Protein AF-A0A016V2A5-F1 (afdb_monomer_lite)

InterPro domains:
  IPR011992 EF-hand domain pair [SSF47473] (25-133)
  IPR039800 Calcium uptake protein 1/2/3 [PTHR12294] (22-160)

Structure (mmCIF, N/CA/C/O backbone):
data_AF-A0A016V2A5-F1
#
_entry.id   AF-A0A016V2A5-F1
#
loop_
_atom_site.group_PDB
_atom_site.id
_atom_site.type_symbol
_atom_site.label_atom_id
_atom_site.label_alt_id
_atom_site.label_comp_id
_atom_site.label_asym_id
_atom_site.label_entity_id
_atom_site.label_seq_id
_atom_site.pdbx_PDB_ins_code
_atom_site.Cartn_x
_atom_site.Cartn_y
_atom_site.Cartn_z
_atom_site.occupancy
_atom_site.B_iso_or_equiv
_atom_site.auth_seq_id
_atom_site.auth_comp_id
_atom_site.auth_asym_id
_atom_site.auth_atom_id
_atom_site.pdbx_PDB_model_num
ATOM 1 N N . MET A 1 1 ? -11.612 -14.444 -9.926 1.00 31.67 1 MET A N 1
ATOM 2 C CA . MET A 1 1 ? -11.603 -14.685 -11.384 1.00 31.67 1 MET A CA 1
ATOM 3 C C . MET A 1 1 ? -10.237 -14.278 -11.899 1.00 31.67 1 MET A C 1
ATOM 5 O O . MET A 1 1 ? -10.067 -13.156 -12.350 1.00 31.67 1 MET A O 1
ATOM 9 N N . PHE A 1 2 ? -9.263 -15.178 -11.761 1.00 34.66 2 PHE A N 1
ATOM 10 C CA . PHE A 1 2 ? -7.954 -15.018 -12.378 1.00 34.66 2 PHE A CA 1
ATOM 11 C C . PHE A 1 2 ? -8.144 -15.095 -13.892 1.00 34.66 2 PHE A C 1
ATOM 13 O O . PHE A 1 2 ? -8.323 -16.181 -14.437 1.00 34.66 2 PHE A O 1
ATOM 20 N N . ALA A 1 3 ? -8.091 -13.958 -14.580 1.00 29.91 3 ALA A N 1
ATOM 21 C CA . ALA A 1 3 ? -7.637 -13.958 -15.960 1.00 29.91 3 ALA A CA 1
ATOM 22 C C . ALA A 1 3 ? -6.109 -14.041 -15.920 1.00 29.91 3 ALA A C 1
ATOM 24 O O . ALA A 1 3 ? -5.406 -13.122 -16.327 1.00 29.91 3 ALA A O 1
ATOM 25 N N . ALA A 1 4 ? -5.599 -15.162 -15.401 1.00 35.91 4 ALA A N 1
ATOM 26 C CA . ALA A 1 4 ? -4.275 -15.607 -15.764 1.00 35.91 4 ALA A CA 1
ATOM 27 C C . ALA A 1 4 ? -4.341 -15.793 -17.279 1.00 35.91 4 ALA A C 1
ATOM 29 O O . ALA A 1 4 ? -4.840 -16.801 -17.781 1.00 35.91 4 ALA A O 1
ATOM 30 N N . ARG A 1 5 ? -3.879 -14.795 -18.033 1.00 36.09 5 ARG A N 1
ATOM 31 C CA . ARG A 1 5 ? -3.324 -15.081 -19.346 1.00 36.09 5 ARG A CA 1
ATOM 32 C C . ARG A 1 5 ? -2.078 -15.893 -19.050 1.00 36.09 5 ARG A C 1
ATOM 34 O O . ARG A 1 5 ? -0.989 -15.353 -18.910 1.00 36.09 5 ARG A O 1
ATOM 41 N N . SER A 1 6 ? -2.286 -17.193 -18.859 1.00 36.59 6 SER A N 1
ATOM 42 C CA . SER A 1 6 ? -1.240 -18.188 -18.899 1.00 36.59 6 SER A CA 1
ATOM 43 C C . SER A 1 6 ? -0.473 -17.909 -20.181 1.00 36.59 6 SER A C 1
ATOM 45 O O . SER A 1 6 ? -0.969 -18.161 -21.279 1.00 36.59 6 SER A O 1
ATOM 47 N N . ALA A 1 7 ? 0.717 -17.330 -20.050 1.00 39.84 7 ALA A N 1
ATOM 48 C CA . ALA A 1 7 ? 1.734 -17.495 -21.060 1.00 39.84 7 ALA A CA 1
ATOM 49 C C . ALA A 1 7 ? 1.974 -19.000 -21.092 1.00 39.84 7 ALA A C 1
ATOM 51 O O . ALA A 1 7 ? 2.664 -19.563 -20.243 1.00 39.84 7 ALA A O 1
ATOM 52 N N . GLN A 1 8 ? 1.262 -19.682 -21.983 1.00 34.66 8 GLN A N 1
ATOM 53 C CA . GLN A 1 8 ? 1.440 -21.099 -22.157 1.00 34.66 8 GLN A CA 1
ATOM 54 C C . GLN A 1 8 ? 2.828 -21.244 -22.762 1.00 34.66 8 GLN A C 1
ATOM 56 O O . GLN A 1 8 ? 3.020 -20.995 -23.950 1.00 34.66 8 GLN A O 1
ATOM 61 N N . LEU A 1 9 ? 3.802 -21.589 -21.919 1.00 44.16 9 LEU A N 1
ATOM 62 C CA . LEU A 1 9 ? 5.123 -22.046 -22.331 1.00 44.16 9 LEU A CA 1
ATOM 63 C C . LEU A 1 9 ? 4.935 -23.405 -23.022 1.00 44.16 9 LEU A C 1
ATOM 65 O O . LEU A 1 9 ? 5.237 -24.462 -22.476 1.00 44.16 9 LEU A O 1
ATOM 69 N N . HIS A 1 10 ? 4.332 -23.382 -24.211 1.00 39.16 10 HIS A N 1
ATOM 70 C CA . HIS A 1 10 ? 4.276 -24.519 -25.111 1.00 39.16 10 HIS A CA 1
ATOM 71 C C . HIS A 1 10 ? 5.692 -24.764 -25.602 1.00 39.16 10 HIS A C 1
ATOM 73 O O . HIS A 1 10 ? 6.189 -23.990 -26.409 1.00 39.16 10 HIS A O 1
ATOM 79 N N . GLY A 1 11 ? 6.303 -25.839 -25.101 1.00 42.75 11 GLY A N 1
ATOM 80 C CA . GLY A 1 11 ? 7.527 -26.428 -25.629 1.00 42.75 11 GLY A CA 1
ATOM 81 C C . GLY A 1 11 ? 8.715 -25.472 -25.628 1.00 42.75 11 GLY A C 1
ATOM 82 O O . GLY A 1 11 ? 8.835 -24.599 -26.480 1.00 42.75 11 GLY A O 1
ATOM 83 N N . THR A 1 12 ? 9.669 -25.691 -24.730 1.00 45.75 12 THR A N 1
ATOM 84 C CA . THR A 1 12 ? 11.017 -25.142 -24.896 1.00 45.75 12 THR A CA 1
ATOM 85 C C . THR A 1 12 ? 11.617 -25.712 -26.184 1.00 45.75 12 THR A C 1
ATOM 87 O O . THR A 1 12 ? 12.270 -26.754 -26.176 1.00 45.75 12 THR A O 1
ATOM 90 N N . CYS A 1 13 ? 11.361 -25.058 -27.316 1.00 41.81 13 CYS A N 1
ATOM 91 C CA . CYS A 1 13 ? 12.171 -25.218 -28.505 1.00 41.81 13 CYS A CA 1
ATOM 92 C C . CYS A 1 13 ? 13.543 -24.674 -28.116 1.00 41.81 13 CYS A C 1
ATOM 94 O O . CYS A 1 13 ? 13.688 -23.473 -27.880 1.00 41.81 13 CYS A O 1
ATOM 96 N N . LEU A 1 14 ? 14.517 -25.568 -27.945 1.00 49.75 14 LEU A N 1
ATOM 97 C CA . LEU A 1 14 ? 15.907 -25.198 -27.718 1.00 49.75 14 LEU A CA 1
ATOM 98 C C . LEU A 1 14 ? 16.397 -24.497 -28.984 1.00 49.75 14 LEU A C 1
ATOM 100 O O . LEU A 1 14 ? 16.873 -25.131 -29.921 1.00 49.75 14 LEU A O 1
ATOM 104 N N . VAL A 1 15 ? 16.204 -23.181 -29.039 1.00 55.91 15 VAL A N 1
ATOM 105 C CA . VAL A 1 15 ? 16.759 -22.346 -30.095 1.00 55.91 15 VAL A CA 1
ATOM 106 C C . VAL A 1 15 ? 18.275 -22.346 -29.892 1.00 55.91 15 VAL A C 1
ATOM 108 O O . VAL A 1 15 ? 18.727 -21.926 -28.826 1.00 55.91 15 VAL A O 1
ATOM 111 N N . PRO A 1 16 ? 19.076 -22.812 -30.866 1.00 52.31 16 PRO A N 1
ATOM 112 C CA . PRO A 1 16 ? 20.526 -22.781 -30.738 1.00 52.31 16 PRO A CA 1
ATOM 113 C C . PRO A 1 16 ? 20.990 -21.324 -30.621 1.00 52.31 16 PRO A C 1
ATOM 115 O O . PRO A 1 16 ? 20.747 -20.524 -31.528 1.00 52.31 16 PRO A O 1
ATOM 118 N N . LYS A 1 17 ? 21.617 -20.972 -29.496 1.00 53.59 17 LYS A N 1
ATOM 119 C CA . LYS A 1 17 ? 22.323 -19.696 -29.311 1.00 53.59 17 LYS A CA 1
ATOM 120 C C . LYS A 1 17 ? 23.713 -19.788 -29.943 1.00 53.59 17 LYS A C 1
ATOM 122 O O . LYS A 1 17 ? 24.353 -20.835 -29.866 1.00 53.59 17 LYS A O 1
ATOM 127 N N . SER A 1 18 ? 24.173 -18.709 -30.574 1.00 56.22 18 SER A N 1
ATOM 128 C CA . SER A 1 18 ? 25.556 -18.584 -31.051 1.00 56.22 18 SER A CA 1
ATOM 129 C C . SER A 1 18 ? 26.531 -18.527 -29.863 1.00 56.22 18 SER A C 1
ATOM 131 O O . SER A 1 18 ? 26.146 -18.133 -28.764 1.00 56.22 18 SER A O 1
ATOM 133 N N . GLU A 1 19 ? 27.799 -18.908 -30.057 1.00 55.88 19 GLU A N 1
ATOM 134 C CA . GLU A 1 19 ? 28.810 -18.981 -28.980 1.00 55.88 19 GLU A CA 1
ATOM 135 C C . GLU A 1 19 ? 29.045 -17.642 -28.241 1.00 55.88 19 GLU A C 1
ATOM 137 O O . GLU A 1 19 ? 29.448 -17.647 -27.077 1.00 55.88 19 GLU A O 1
ATOM 142 N N . GLU A 1 20 ? 28.737 -16.494 -28.859 1.00 55.16 20 GLU A N 1
ATOM 143 C CA . GLU A 1 20 ? 28.789 -15.174 -28.206 1.00 55.16 20 GLU A CA 1
ATOM 144 C C . GLU A 1 20 ? 27.599 -14.908 -27.257 1.00 55.16 20 GLU A C 1
ATOM 146 O O . GLU A 1 20 ? 27.779 -14.257 -26.224 1.00 55.16 20 GLU A O 1
ATOM 151 N N . ASP A 1 21 ? 26.415 -15.472 -27.529 1.00 55.12 21 ASP A N 1
ATOM 152 C CA . ASP A 1 21 ? 25.207 -15.333 -26.692 1.00 55.12 21 ASP A CA 1
ATOM 153 C C . ASP A 1 21 ? 25.237 -16.212 -25.428 1.00 55.12 21 ASP A C 1
ATOM 155 O O . ASP A 1 21 ? 24.459 -16.000 -24.494 1.00 55.12 21 ASP A O 1
ATOM 159 N N . VAL A 1 22 ? 26.160 -17.180 -25.362 1.00 53.56 22 VAL A N 1
ATOM 160 C CA . VAL A 1 22 ? 26.348 -18.091 -24.215 1.00 53.56 22 VAL A CA 1
ATOM 161 C C . VAL A 1 22 ? 26.878 -17.352 -22.972 1.00 53.56 22 VAL A C 1
ATOM 163 O O . VAL A 1 22 ? 26.741 -17.840 -21.851 1.00 53.56 22 VAL A O 1
ATOM 166 N N . LYS A 1 23 ? 27.433 -16.139 -23.128 1.00 55.12 23 LYS A N 1
ATOM 167 C CA . LYS A 1 23 ? 27.939 -15.326 -22.003 1.00 55.12 23 LYS A CA 1
ATOM 168 C C . LYS A 1 23 ? 26.864 -14.547 -21.237 1.00 55.12 23 LYS A C 1
ATOM 170 O O . LYS A 1 23 ? 27.148 -14.094 -20.128 1.00 55.12 23 LYS A O 1
ATOM 175 N N . LYS A 1 24 ? 25.651 -14.379 -21.776 1.00 63.47 24 LYS A N 1
ATOM 176 C CA . LYS A 1 24 ? 24.534 -13.763 -21.041 1.00 63.47 24 LYS A CA 1
ATOM 177 C C . LYS A 1 24 ? 23.722 -14.856 -20.356 1.00 63.47 24 LYS A C 1
ATOM 179 O O . LYS A 1 24 ? 23.064 -15.649 -21.021 1.00 63.47 24 LYS A O 1
ATOM 184 N N . GLN A 1 25 ? 23.762 -14.884 -19.025 1.00 68.50 25 GLN A N 1
ATOM 185 C CA . GLN A 1 25 ? 22.831 -15.699 -18.248 1.00 68.50 25 GLN A CA 1
ATOM 186 C C . GLN A 1 25 ? 21.408 -15.193 -18.500 1.00 68.50 25 GLN A C 1
ATOM 188 O O . GLN A 1 25 ? 21.086 -14.049 -18.176 1.00 68.50 25 GLN A O 1
ATOM 193 N N . ASP A 1 26 ? 20.567 -16.042 -19.087 1.00 80.75 26 ASP A N 1
ATOM 194 C CA . ASP A 1 26 ? 19.154 -15.734 -19.271 1.00 80.75 26 ASP A CA 1
ATOM 195 C C . ASP A 1 26 ? 18.448 -15.772 -17.919 1.00 80.75 26 ASP A C 1
ATOM 197 O O . ASP A 1 26 ? 18.410 -16.801 -17.243 1.00 80.75 26 ASP A O 1
ATOM 201 N N . THR A 1 27 ? 17.880 -14.639 -17.521 1.00 89.25 27 THR A N 1
ATOM 202 C CA . THR A 1 27 ? 17.022 -14.548 -16.339 1.00 89.25 27 THR A CA 1
ATOM 203 C C . THR A 1 27 ? 15.566 -14.449 -16.768 1.00 89.25 27 THR A C 1
ATOM 205 O O . THR A 1 27 ? 15.263 -13.971 -17.861 1.00 89.25 27 THR A O 1
ATOM 208 N N . THR A 1 28 ? 14.642 -14.842 -15.891 1.00 90.50 28 THR A N 1
ATOM 209 C CA . THR A 1 28 ? 13.198 -14.727 -16.148 1.00 90.50 28 THR A CA 1
ATOM 210 C C . THR A 1 28 ? 12.796 -13.308 -16.557 1.00 90.50 28 THR A C 1
ATOM 212 O O . THR A 1 28 ? 12.010 -13.149 -17.483 1.00 90.50 28 THR A O 1
ATOM 215 N N . LEU A 1 29 ? 13.377 -12.277 -15.930 1.00 90.44 29 LEU A N 1
ATOM 216 C CA . LEU A 1 29 ? 13.111 -10.878 -16.282 1.00 90.44 29 LEU A CA 1
ATOM 217 C C . LEU A 1 29 ? 13.639 -10.518 -17.672 1.00 90.44 29 LEU A C 1
ATOM 219 O O . LEU A 1 29 ? 12.936 -9.857 -18.428 1.00 90.44 29 LEU A O 1
ATOM 223 N N . LEU A 1 30 ? 14.845 -10.969 -18.032 1.00 87.75 30 LEU A N 1
ATOM 224 C CA . LEU A 1 30 ? 15.399 -10.725 -19.365 1.00 87.75 30 LEU A CA 1
ATOM 225 C C . LEU A 1 30 ? 14.546 -11.382 -20.453 1.00 87.75 30 LEU A C 1
ATOM 227 O O . LEU A 1 30 ? 14.224 -10.736 -21.445 1.00 87.75 30 LEU A O 1
ATOM 231 N N . LEU A 1 31 ? 14.137 -12.633 -20.235 1.00 90.62 31 LEU A N 1
ATOM 232 C CA . LEU A 1 31 ? 13.291 -13.370 -21.173 1.00 90.62 31 LEU A CA 1
ATOM 233 C C . LEU A 1 31 ? 11.89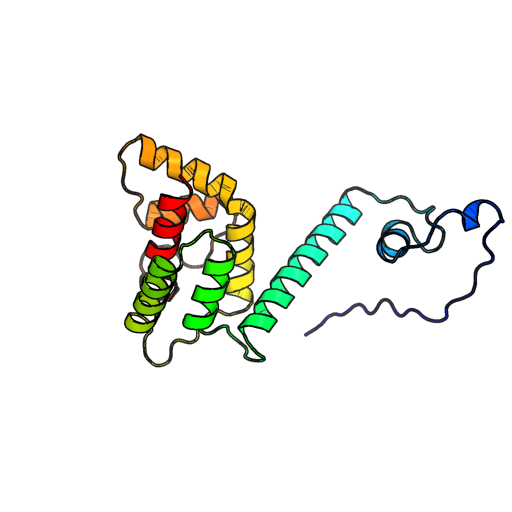1 -12.753 -21.294 1.00 90.62 31 LEU A C 1
ATOM 235 O O . LEU A 1 31 ? 11.329 -12.724 -22.385 1.00 90.62 31 LEU A O 1
ATOM 239 N N . HIS A 1 32 ? 11.330 -12.260 -20.186 1.00 88.44 32 HIS A N 1
ATOM 240 C CA . HIS A 1 32 ? 10.004 -11.645 -20.161 1.00 88.44 32 HIS A CA 1
ATOM 241 C C . HIS A 1 32 ? 9.982 -10.261 -20.823 1.00 88.44 32 HIS A C 1
ATOM 243 O O . HIS A 1 32 ? 9.038 -9.947 -21.539 1.00 88.44 32 HIS A O 1
ATOM 249 N N . LEU A 1 33 ? 11.019 -9.446 -20.601 1.00 89.75 33 LEU A N 1
ATOM 250 C CA . LEU A 1 33 ? 11.075 -8.062 -21.080 1.00 89.75 33 LEU A CA 1
ATOM 251 C C . LEU A 1 33 ? 11.681 -7.916 -22.483 1.00 89.75 33 LEU A C 1
ATOM 253 O O . LEU A 1 33 ? 11.333 -6.980 -23.194 1.00 89.75 33 LEU A O 1
ATOM 257 N N . PHE A 1 34 ? 12.591 -8.811 -22.877 1.00 90.50 34 PHE A N 1
ATOM 258 C CA . PHE A 1 34 ? 13.370 -8.692 -24.120 1.00 90.50 34 PHE A CA 1
ATOM 259 C C . PHE A 1 34 ? 13.315 -9.957 -24.998 1.00 90.50 34 PHE A C 1
ATOM 261 O O . PHE A 1 34 ? 14.086 -10.093 -25.954 1.00 90.50 34 PHE A O 1
ATOM 268 N N . GLY A 1 35 ? 12.412 -10.886 -24.673 1.00 86.19 35 GLY A N 1
ATOM 269 C CA . GLY A 1 35 ? 12.183 -12.118 -25.420 1.00 86.19 35 GLY A CA 1
ATOM 270 C C . GLY A 1 35 ? 13.258 -13.187 -25.206 1.00 86.19 35 GLY A C 1
ATOM 271 O O . GLY A 1 35 ? 14.295 -12.969 -24.580 1.00 86.19 35 GLY A O 1
ATOM 272 N N . LEU A 1 36 ? 13.036 -14.375 -25.779 1.00 84.31 36 LEU A N 1
ATOM 273 C CA . LEU A 1 36 ? 13.905 -15.551 -25.592 1.00 84.31 36 LEU A CA 1
ATOM 274 C C . LEU A 1 36 ? 15.352 -15.354 -26.074 1.00 84.31 36 LEU A C 1
ATOM 276 O O . LEU A 1 36 ? 16.253 -16.079 -25.662 1.00 84.31 36 LEU A O 1
ATOM 280 N N . ARG A 1 37 ? 15.564 -14.391 -26.975 1.00 80.69 37 ARG A N 1
ATOM 281 C CA . ARG A 1 37 ? 16.882 -14.036 -27.517 1.00 80.69 37 ARG A CA 1
ATOM 282 C C . ARG A 1 37 ? 17.469 -12.771 -26.887 1.00 80.69 37 ARG A C 1
ATOM 284 O O . ARG A 1 37 ? 18.599 -12.422 -27.203 1.00 80.69 37 ARG A O 1
ATOM 291 N N . GLY A 1 38 ? 16.726 -12.078 -26.020 1.00 76.62 38 GLY A N 1
ATOM 292 C CA . GLY A 1 38 ? 17.165 -10.824 -25.401 1.00 76.62 38 GLY A CA 1
ATOM 293 C C . GLY A 1 38 ? 17.383 -9.674 -26.392 1.00 76.62 38 GLY A C 1
ATOM 294 O O . GLY A 1 38 ? 18.129 -8.743 -26.087 1.00 76.62 38 GLY A O 1
ATOM 295 N N . SER A 1 39 ? 16.800 -9.769 -27.590 1.00 79.19 39 SER A N 1
ATOM 296 C CA . SER A 1 39 ? 16.974 -8.822 -28.697 1.00 79.19 39 SER A CA 1
ATOM 297 C C . SER A 1 39 ? 15.770 -7.912 -28.916 1.00 79.19 39 SER A C 1
ATOM 299 O O . SER A 1 39 ? 15.867 -6.956 -29.690 1.00 79.19 39 SER A O 1
ATOM 301 N N . ASP A 1 40 ? 14.636 -8.222 -28.285 1.00 87.88 40 ASP A N 1
ATOM 302 C CA . ASP A 1 40 ? 13.426 -7.428 -28.449 1.00 87.88 40 ASP A CA 1
ATOM 303 C C . ASP A 1 40 ? 13.620 -6.077 -27.756 1.00 87.88 40 ASP A C 1
ATOM 305 O O . ASP A 1 40 ? 14.386 -5.946 -26.802 1.00 87.88 40 ASP A O 1
ATOM 309 N N . LYS A 1 41 ? 12.971 -5.035 -28.273 1.00 91.12 41 LYS A N 1
ATOM 310 C CA . LYS A 1 41 ? 13.010 -3.707 -27.658 1.00 91.12 41 LYS A CA 1
ATOM 311 C C . LYS A 1 41 ? 11.810 -3.562 -26.742 1.00 91.12 41 LYS A C 1
ATOM 313 O O . LYS A 1 41 ? 10.706 -3.901 -27.145 1.00 91.12 41 LYS A O 1
ATOM 318 N N . LEU A 1 42 ? 12.036 -2.988 -25.566 1.00 92.56 42 LEU A N 1
ATOM 319 C CA . LEU A 1 42 ? 10.987 -2.672 -24.609 1.00 92.56 42 LEU A CA 1
ATOM 320 C C . LEU A 1 42 ? 10.660 -1.180 -24.688 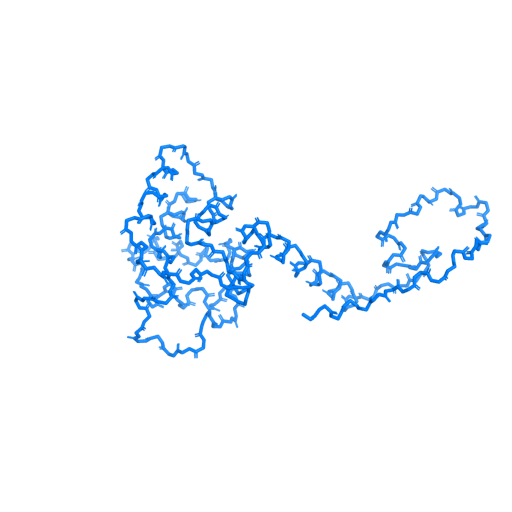1.00 92.56 42 LEU A C 1
ATOM 322 O O . LEU A 1 42 ? 11.524 -0.330 -24.453 1.00 92.56 42 LEU A O 1
ATOM 326 N N . SER A 1 43 ? 9.421 -0.857 -25.035 1.00 94.69 43 SER A N 1
ATOM 327 C CA . SER A 1 43 ? 8.916 0.511 -24.973 1.00 94.69 43 SER A CA 1
ATOM 328 C C . SER A 1 43 ? 8.634 0.934 -23.529 1.00 94.69 43 SER A C 1
ATOM 330 O O . SER A 1 43 ? 8.442 0.111 -22.632 1.00 94.69 43 SER A O 1
ATOM 332 N N . PHE A 1 44 ? 8.565 2.248 -23.301 1.00 94.94 44 PHE A N 1
ATOM 333 C CA . PHE A 1 44 ? 8.173 2.784 -21.997 1.00 94.94 44 PHE A CA 1
ATOM 334 C C . PHE A 1 44 ? 6.792 2.281 -21.560 1.00 94.94 44 PHE A C 1
ATOM 336 O O . PHE A 1 44 ? 6.609 1.953 -20.395 1.00 94.94 44 PHE A O 1
ATOM 343 N N . GLU A 1 45 ? 5.837 2.189 -22.486 1.00 94.38 45 GLU A N 1
ATOM 344 C CA . GLU A 1 45 ? 4.470 1.775 -22.171 1.00 94.38 45 GLU A CA 1
ATOM 345 C C . GLU A 1 45 ? 4.398 0.303 -21.744 1.00 94.38 45 GLU A C 1
ATOM 347 O O . GLU A 1 45 ? 3.740 -0.024 -20.758 1.00 94.38 45 GLU A O 1
ATOM 352 N N . GLU A 1 46 ? 5.144 -0.579 -22.414 1.00 91.12 46 GLU A N 1
ATOM 353 C CA . GLU A 1 46 ? 5.261 -1.989 -22.021 1.00 91.12 46 GLU A CA 1
ATOM 354 C C . GLU A 1 46 ? 5.924 -2.135 -20.649 1.00 91.12 46 GLU A C 1
ATOM 356 O O . GLU A 1 46 ? 5.437 -2.886 -19.802 1.00 91.12 46 GLU A O 1
ATOM 361 N N . PHE A 1 47 ? 6.993 -1.375 -20.390 1.00 94.94 47 PHE A N 1
ATOM 362 C CA . PHE A 1 47 ? 7.635 -1.368 -19.077 1.00 94.94 47 PHE A CA 1
ATOM 363 C C . PHE A 1 47 ? 6.702 -0.834 -17.981 1.00 94.94 47 PHE A C 1
ATOM 365 O O . PHE A 1 47 ? 6.630 -1.407 -16.894 1.00 94.94 47 PHE A O 1
ATOM 372 N N . ARG A 1 48 ? 5.955 0.239 -18.267 1.00 92.19 48 ARG A N 1
ATOM 373 C CA . ARG A 1 48 ? 4.977 0.832 -17.348 1.00 92.19 48 ARG A CA 1
ATOM 374 C C . ARG A 1 48 ? 3.888 -0.175 -16.989 1.00 92.19 48 ARG A C 1
ATOM 376 O O . ARG A 1 48 ? 3.574 -0.322 -15.811 1.00 92.19 48 ARG A O 1
ATOM 383 N N . HIS A 1 49 ? 3.357 -0.898 -17.973 1.00 91.88 49 HIS A N 1
ATOM 384 C CA . HIS A 1 49 ? 2.390 -1.970 -17.741 1.00 91.88 49 HIS A CA 1
ATOM 385 C C . HIS A 1 49 ? 2.972 -3.123 -16.922 1.00 91.88 49 HIS A C 1
ATOM 387 O O . HIS A 1 49 ? 2.330 -3.574 -15.977 1.00 91.88 49 HIS A O 1
ATOM 393 N N . PHE A 1 50 ? 4.189 -3.573 -17.239 1.00 93.81 50 PHE A N 1
ATOM 394 C CA . PHE A 1 50 ? 4.876 -4.595 -16.450 1.00 93.81 50 PHE A CA 1
ATOM 395 C C . PHE A 1 50 ? 5.020 -4.170 -14.982 1.00 93.81 50 PHE A C 1
ATOM 397 O O . PHE A 1 50 ? 4.676 -4.931 -14.080 1.00 93.81 50 PHE A O 1
ATOM 404 N N . TYR A 1 51 ? 5.473 -2.938 -14.742 1.00 90.69 51 TYR A N 1
ATOM 405 C CA . TYR A 1 51 ? 5.629 -2.401 -13.395 1.00 90.69 51 TYR A CA 1
ATOM 406 C C . TYR A 1 51 ? 4.290 -2.309 -12.650 1.00 90.69 51 TYR A C 1
ATOM 408 O O . TYR A 1 51 ? 4.220 -2.682 -11.483 1.00 90.69 51 TYR A O 1
ATOM 416 N N . GLN A 1 52 ? 3.221 -1.865 -13.320 1.00 89.50 52 GLN A N 1
ATOM 417 C CA . GLN A 1 52 ? 1.878 -1.813 -12.734 1.00 89.50 52 GLN A CA 1
ATOM 418 C C . GLN A 1 52 ? 1.368 -3.204 -12.345 1.00 89.50 52 GLN A C 1
ATOM 420 O O . GLN A 1 52 ? 0.941 -3.386 -11.209 1.00 89.50 52 GLN A O 1
ATOM 425 N N . ASN A 1 53 ? 1.497 -4.191 -13.234 1.00 92.19 53 ASN A N 1
ATOM 426 C CA . ASN A 1 53 ? 1.097 -5.569 -12.941 1.00 92.19 53 ASN A CA 1
ATOM 427 C C . ASN A 1 53 ? 1.898 -6.147 -11.768 1.00 92.19 53 ASN A C 1
ATOM 429 O O . ASN A 1 53 ? 1.331 -6.793 -10.895 1.00 92.19 53 ASN A O 1
ATOM 433 N N . LEU A 1 54 ? 3.206 -5.878 -11.710 1.00 93.00 54 LEU A N 1
ATOM 434 C CA . LEU A 1 54 ? 4.051 -6.326 -10.604 1.00 93.00 54 LEU A CA 1
ATOM 435 C C . LEU A 1 54 ? 3.611 -5.712 -9.265 1.00 93.00 54 LEU A C 1
ATOM 437 O O . LEU A 1 54 ? 3.566 -6.407 -8.253 1.00 93.00 54 LEU A O 1
ATOM 441 N N . GLN A 1 55 ? 3.278 -4.419 -9.249 1.00 88.44 55 GLN A N 1
ATOM 442 C CA . GLN A 1 55 ? 2.756 -3.747 -8.055 1.00 88.44 55 GLN A CA 1
ATOM 443 C C . GLN A 1 55 ? 1.400 -4.325 -7.624 1.00 88.44 55 GLN A C 1
ATOM 445 O O . GLN A 1 55 ? 1.178 -4.540 -6.433 1.00 88.44 55 GLN A O 1
ATOM 450 N N . GLU A 1 56 ? 0.510 -4.612 -8.579 1.00 90.94 56 GLU A N 1
ATOM 451 C CA . GLU A 1 56 ? -0.773 -5.271 -8.313 1.00 90.94 56 GLU A CA 1
ATOM 452 C C . GLU A 1 56 ? -0.578 -6.681 -7.741 1.00 90.94 56 GLU A C 1
ATOM 454 O O . GLU A 1 56 ? -1.196 -7.013 -6.731 1.00 90.94 56 GLU A O 1
ATOM 459 N N . GLU A 1 57 ? 0.329 -7.482 -8.308 1.00 94.06 57 GLU A N 1
ATOM 460 C CA . GLU A 1 57 ? 0.643 -8.823 -7.802 1.00 94.06 57 GLU A CA 1
ATOM 461 C C . GLU A 1 57 ? 1.184 -8.784 -6.367 1.00 94.06 57 GLU A C 1
ATOM 463 O O . GLU A 1 57 ? 0.740 -9.562 -5.523 1.00 94.06 57 GLU A O 1
ATOM 468 N N . ILE A 1 58 ? 2.100 -7.860 -6.057 1.00 91.50 58 ILE A N 1
ATOM 469 C CA . ILE A 1 58 ? 2.631 -7.691 -4.694 1.00 91.50 58 ILE A CA 1
ATOM 470 C C . ILE A 1 58 ? 1.506 -7.311 -3.722 1.00 91.50 58 ILE A C 1
ATOM 472 O O . ILE A 1 58 ? 1.353 -7.954 -2.682 1.00 91.50 58 ILE A O 1
ATOM 476 N N . MET A 1 59 ? 0.681 -6.325 -4.087 1.00 91.88 59 MET A N 1
ATOM 477 C CA . MET A 1 59 ? -0.466 -5.881 -3.289 1.00 91.88 59 MET A CA 1
ATOM 478 C C . MET A 1 59 ? -1.451 -7.028 -3.021 1.00 91.88 59 MET A C 1
ATOM 480 O O . MET A 1 59 ? -1.936 -7.180 -1.893 1.00 91.88 59 MET A O 1
ATOM 484 N N . GLU A 1 60 ? -1.736 -7.852 -4.034 1.00 94.00 60 GLU A N 1
ATOM 485 C CA . GLU A 1 60 ? -2.595 -9.024 -3.885 1.00 94.00 60 GLU A CA 1
ATOM 486 C C . GLU A 1 60 ? -1.958 -10.079 -2.975 1.00 94.00 60 GLU A C 1
ATOM 488 O O . GLU A 1 60 ? -2.650 -10.626 -2.115 1.00 94.00 60 GLU A O 1
ATOM 493 N N . ILE A 1 61 ? -0.662 -10.369 -3.119 1.00 94.25 61 ILE A N 1
ATOM 494 C CA . ILE A 1 61 ? 0.047 -11.332 -2.260 1.00 94.25 61 ILE A CA 1
ATOM 495 C C . ILE A 1 61 ? -0.044 -10.906 -0.791 1.00 94.25 61 ILE A C 1
ATOM 497 O O . ILE A 1 61 ? -0.421 -11.719 0.057 1.00 94.25 61 ILE A O 1
ATOM 501 N N . GLU A 1 62 ? 0.217 -9.631 -0.499 1.00 91.50 62 GLU A N 1
ATOM 502 C CA . GLU A 1 62 ? 0.104 -9.072 0.852 1.00 91.50 62 GLU A CA 1
ATOM 503 C C . GLU A 1 62 ? -1.324 -9.206 1.389 1.00 91.50 62 GLU A C 1
ATOM 505 O O . GLU A 1 62 ? -1.530 -9.644 2.523 1.00 91.50 62 GLU A O 1
ATOM 510 N N . PHE A 1 63 ? -2.335 -8.915 0.564 1.00 92.94 63 PHE A N 1
ATOM 511 C CA . PHE A 1 63 ? -3.723 -9.100 0.974 1.00 92.94 63 PHE A CA 1
ATOM 512 C C . PHE A 1 63 ? -4.008 -10.546 1.386 1.00 92.94 63 PHE A C 1
ATOM 514 O O . PHE A 1 63 ? -4.586 -10.791 2.446 1.00 92.94 63 PHE A O 1
ATOM 521 N N . HIS A 1 64 ? -3.606 -11.511 0.559 1.00 94.38 64 HIS A N 1
ATOM 522 C CA . HIS A 1 64 ? -3.894 -12.922 0.799 1.00 94.38 64 HIS A CA 1
ATOM 523 C C . HIS A 1 64 ? -3.118 -13.482 1.998 1.00 94.38 64 HIS A C 1
ATOM 525 O O . HIS A 1 64 ? -3.675 -14.294 2.747 1.00 94.38 64 HIS A O 1
ATOM 531 N N . GLU A 1 65 ? -1.882 -13.022 2.225 1.00 93.69 65 GLU A N 1
ATOM 532 C CA . GLU A 1 65 ? -1.083 -13.371 3.407 1.00 93.69 65 GLU A CA 1
ATOM 533 C C . GLU A 1 65 ? -1.829 -12.993 4.697 1.00 93.69 65 GLU A C 1
ATOM 535 O O . GLU A 1 65 ? -1.981 -13.816 5.607 1.00 93.69 65 GLU A O 1
ATOM 540 N N . PHE A 1 66 ? -2.378 -11.775 4.754 1.00 91.88 66 PHE A N 1
ATOM 541 C CA . PHE A 1 66 ? -3.069 -11.268 5.942 1.00 91.88 66 PHE A CA 1
ATOM 542 C C . PHE A 1 66 ? -4.532 -11.710 6.042 1.00 91.88 66 PHE A C 1
ATOM 544 O O . PHE A 1 66 ? -5.043 -11.890 7.150 1.00 91.88 66 PHE A O 1
ATOM 551 N N . ALA A 1 67 ? -5.209 -11.956 4.920 1.00 92.31 67 ALA A N 1
ATOM 552 C CA . ALA A 1 67 ? -6.566 -12.498 4.912 1.00 92.31 67 ALA A CA 1
ATOM 553 C C . ALA A 1 67 ? -6.601 -13.985 5.313 1.00 92.31 67 ALA A C 1
ATOM 555 O O . ALA A 1 67 ? -7.644 -14.477 5.753 1.00 92.31 67 ALA A O 1
ATOM 556 N N . ARG A 1 68 ? -5.476 -14.711 5.191 1.00 91.12 68 ARG A N 1
ATOM 557 C CA . ARG A 1 68 ? -5.334 -16.136 5.559 1.00 91.12 68 ARG A CA 1
ATOM 558 C C . ARG A 1 68 ? -6.431 -17.019 4.949 1.00 91.12 68 ARG A C 1
ATOM 560 O O . ARG A 1 68 ? -7.054 -17.827 5.637 1.00 91.12 68 ARG A O 1
ATOM 567 N N . GLY A 1 69 ? -6.701 -16.815 3.659 1.00 89.88 69 GLY A N 1
ATOM 568 C CA . GLY A 1 69 ? -7.725 -17.546 2.900 1.00 89.88 69 GLY A CA 1
ATOM 569 C C . GLY A 1 69 ? -9.162 -17.027 3.055 1.00 89.88 69 GLY A C 1
AT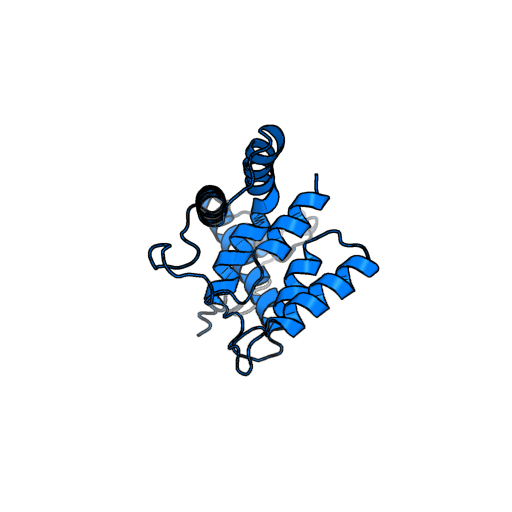OM 570 O O . GLY A 1 69 ? -10.078 -17.610 2.477 1.00 89.88 69 GLY A O 1
ATOM 571 N N . LYS A 1 70 ? -9.388 -15.944 3.810 1.00 91.81 70 LYS A N 1
ATOM 572 C CA . LYS A 1 70 ? -10.693 -15.265 3.906 1.00 91.81 70 LYS A CA 1
ATOM 573 C C . LYS A 1 70 ? -10.877 -14.253 2.770 1.00 91.81 70 LYS A C 1
ATOM 575 O O . LYS A 1 70 ? -9.925 -13.839 2.122 1.00 91.81 70 LYS A O 1
ATOM 580 N N . SER A 1 71 ? -12.114 -13.798 2.571 1.00 91.75 71 SER A N 1
ATOM 5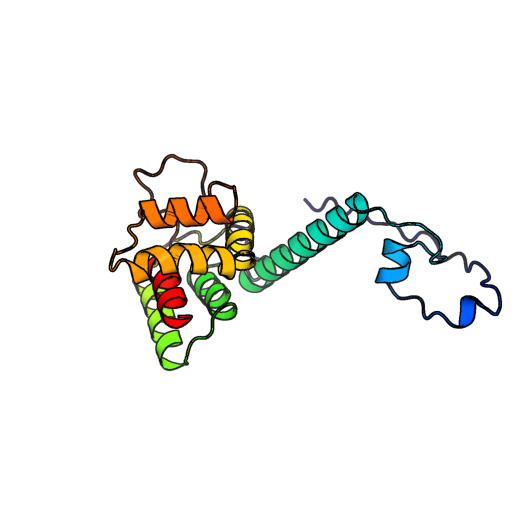81 C CA . SER A 1 71 ? -12.449 -12.733 1.611 1.00 91.75 71 SER A CA 1
ATOM 582 C C . SER A 1 71 ? -12.115 -11.315 2.099 1.00 91.75 71 SER A C 1
ATOM 584 O O . SER A 1 71 ? -12.259 -10.356 1.342 1.00 91.75 71 SER A O 1
ATOM 586 N N . SER A 1 72 ? -11.734 -11.163 3.368 1.00 90.94 72 SER A N 1
ATOM 587 C CA . SER A 1 72 ? -11.352 -9.893 3.983 1.00 90.94 72 SER A CA 1
ATOM 588 C C . SER A 1 72 ? -10.286 -10.093 5.059 1.00 90.94 72 SER A C 1
ATOM 590 O O . SER A 1 72 ? -10.208 -11.148 5.697 1.00 90.94 72 SER A O 1
ATOM 592 N N . ILE A 1 73 ? -9.471 -9.061 5.263 1.00 89.81 73 ILE A N 1
ATOM 593 C CA . ILE A 1 73 ? -8.500 -8.975 6.353 1.00 89.81 73 ILE A CA 1
ATOM 594 C C . ILE A 1 73 ? -9.240 -8.512 7.609 1.00 89.81 73 ILE A C 1
ATOM 596 O O . ILE A 1 73 ? -9.994 -7.539 7.560 1.00 89.81 73 ILE A O 1
ATOM 600 N N . SER A 1 74 ? -9.036 -9.192 8.741 1.00 90.06 74 SER A N 1
ATOM 601 C CA . SER A 1 74 ? -9.652 -8.773 10.006 1.00 90.06 74 SER A CA 1
ATOM 602 C C . SER A 1 74 ? -9.104 -7.410 10.459 1.00 90.06 74 SER A C 1
ATOM 604 O O . SER A 1 74 ? -7.951 -7.107 10.157 1.00 90.06 74 SER A O 1
ATOM 606 N N . PRO A 1 75 ? -9.853 -6.595 11.226 1.00 85.00 75 PRO A N 1
ATOM 607 C CA . PRO A 1 75 ? -9.342 -5.313 11.729 1.00 85.00 75 PRO A CA 1
ATOM 608 C C . PRO A 1 75 ? -7.999 -5.439 12.465 1.00 85.00 75 PRO A C 1
ATOM 610 O O . PRO A 1 75 ? -7.102 -4.616 12.297 1.00 85.00 75 PRO A O 1
ATOM 613 N N . MET A 1 76 ? -7.818 -6.530 13.216 1.00 87.00 76 MET A N 1
ATOM 614 C CA . MET A 1 76 ? -6.571 -6.818 13.923 1.00 87.00 76 MET A CA 1
ATOM 615 C C . MET A 1 76 ? -5.418 -7.143 12.972 1.00 87.00 76 MET A C 1
ATOM 617 O O . MET A 1 76 ? -4.313 -6.647 13.170 1.00 87.00 76 MET A O 1
ATOM 621 N N . ASP A 1 77 ? -5.650 -7.972 11.953 1.00 89.69 77 ASP A N 1
ATOM 622 C CA . ASP A 1 77 ? -4.620 -8.314 10.963 1.00 89.69 77 ASP A CA 1
ATOM 623 C C . ASP A 1 77 ? -4.282 -7.106 10.082 1.00 89.69 77 ASP A C 1
ATOM 625 O O . ASP A 1 77 ? -3.118 -6.882 9.761 1.00 89.69 77 ASP A O 1
ATOM 629 N N . PHE A 1 78 ? -5.276 -6.275 9.777 1.00 87.19 78 PHE A N 1
ATOM 630 C CA . PHE A 1 78 ? -5.101 -5.042 9.023 1.00 87.19 78 PHE A CA 1
ATOM 631 C C . PHE A 1 78 ? -4.241 -4.029 9.786 1.00 87.19 78 PHE A C 1
ATOM 633 O O . PHE A 1 78 ? -3.313 -3.455 9.223 1.00 87.19 78 PHE A O 1
ATOM 640 N N . ALA A 1 79 ? -4.472 -3.869 11.093 1.00 84.62 79 ALA A N 1
ATOM 641 C CA . ALA A 1 79 ? -3.618 -3.038 11.937 1.00 84.62 79 ALA A CA 1
ATOM 642 C C . ALA A 1 79 ? -2.163 -3.536 11.950 1.00 84.62 79 ALA A C 1
ATOM 644 O O . ALA A 1 79 ? -1.234 -2.738 11.860 1.00 84.62 79 ALA A O 1
ATOM 645 N N . ARG A 1 80 ? -1.945 -4.858 12.007 1.00 86.00 80 ARG A N 1
ATOM 646 C CA . ARG A 1 80 ? -0.594 -5.442 11.933 1.00 86.00 80 ARG A CA 1
ATOM 647 C C . ARG A 1 80 ? 0.067 -5.215 10.576 1.00 86.00 80 ARG A C 1
ATOM 649 O O . ARG A 1 80 ? 1.269 -4.966 10.546 1.00 86.00 80 ARG A O 1
ATOM 656 N N . LEU A 1 81 ? -0.702 -5.308 9.492 1.00 86.31 81 LEU A N 1
ATOM 657 C CA . LEU A 1 81 ? -0.236 -5.028 8.136 1.00 86.31 81 LEU A CA 1
ATOM 658 C C . LEU A 1 81 ? 0.232 -3.577 8.018 1.00 86.31 81 LEU A C 1
ATOM 660 O O . LEU A 1 81 ? 1.362 -3.350 7.608 1.00 86.31 81 LEU A O 1
ATOM 664 N N . ILE A 1 82 ? -0.571 -2.612 8.478 1.00 83.19 82 ILE A N 1
ATOM 665 C CA . ILE A 1 82 ? -0.169 -1.196 8.506 1.00 83.19 82 ILE A CA 1
ATOM 666 C C . ILE A 1 82 ? 1.106 -1.014 9.322 1.00 83.19 82 ILE A C 1
ATOM 668 O O . ILE A 1 82 ? 2.054 -0.399 8.843 1.00 83.19 82 ILE A O 1
ATOM 672 N N . LEU A 1 83 ? 1.154 -1.581 10.530 1.00 79.88 83 LEU A N 1
ATOM 673 C CA . LEU A 1 83 ? 2.297 -1.410 11.424 1.00 79.88 83 LEU A CA 1
ATOM 674 C C . LEU A 1 83 ? 3.608 -1.958 10.831 1.00 79.88 83 LEU A C 1
ATOM 676 O O . LEU A 1 83 ? 4.679 -1.510 11.230 1.00 79.88 83 LEU A O 1
ATOM 680 N N . ARG A 1 84 ? 3.546 -2.876 9.854 1.00 81.06 84 ARG A N 1
ATOM 681 C CA . ARG A 1 84 ? 4.719 -3.375 9.117 1.00 81.06 84 ARG A CA 1
ATOM 682 C C . ARG A 1 84 ? 5.343 -2.323 8.191 1.00 81.06 84 ARG A C 1
ATOM 684 O O . ARG A 1 84 ? 6.549 -2.379 7.977 1.00 81.06 84 ARG A O 1
ATOM 691 N N . TYR A 1 85 ? 4.565 -1.366 7.683 1.00 74.50 85 TYR A N 1
ATOM 692 C CA . TYR A 1 85 ? 5.074 -0.257 6.858 1.00 74.50 85 TYR A CA 1
ATOM 693 C C . TYR A 1 85 ? 5.636 0.899 7.690 1.00 74.50 85 TYR A C 1
ATOM 695 O O . TYR A 1 85 ? 6.005 1.935 7.145 1.00 74.50 85 TYR A O 1
ATOM 703 N N . THR A 1 86 ? 5.673 0.756 9.015 1.00 70.56 86 THR A N 1
ATOM 704 C CA . THR A 1 86 ? 5.914 1.873 9.929 1.00 70.56 86 THR A CA 1
ATOM 705 C C . THR A 1 86 ? 6.973 1.511 10.950 1.00 70.56 86 THR A C 1
ATOM 707 O O . THR A 1 86 ? 7.045 0.375 11.416 1.00 70.56 86 THR A O 1
ATOM 710 N N . ILE A 1 87 ? 7.796 2.485 11.323 1.00 69.75 87 ILE A N 1
ATOM 711 C CA . ILE A 1 87 ? 8.813 2.295 12.355 1.00 69.75 87 ILE A CA 1
ATOM 712 C C . ILE A 1 87 ? 8.146 2.556 13.706 1.00 69.75 87 ILE A C 1
ATOM 714 O O . ILE A 1 87 ? 7.887 3.700 14.067 1.00 69.75 87 ILE A O 1
ATOM 718 N N . VAL A 1 88 ? 7.830 1.488 14.440 1.00 72.19 88 VAL A N 1
ATOM 719 C CA . VAL A 1 88 ? 7.143 1.563 15.737 1.00 72.19 88 VAL A CA 1
ATOM 720 C C . VAL A 1 88 ? 7.908 0.747 16.777 1.00 72.19 88 VAL A C 1
ATOM 722 O O . VAL A 1 88 ? 8.279 -0.404 16.538 1.00 72.19 88 VAL A O 1
ATOM 725 N N . ASN A 1 89 ? 8.135 1.336 17.952 1.00 76.75 89 ASN A N 1
ATOM 726 C CA . ASN A 1 89 ? 8.765 0.650 19.079 1.00 76.75 89 ASN A CA 1
ATOM 727 C C . ASN A 1 89 ? 7.797 -0.362 19.718 1.00 76.75 89 ASN A C 1
ATOM 729 O O . ASN A 1 89 ? 6.576 -0.238 19.620 1.00 76.75 89 ASN A O 1
ATOM 733 N N . LYS A 1 90 ? 8.330 -1.377 20.409 1.00 75.25 90 LYS A N 1
ATOM 734 C CA . LYS A 1 90 ? 7.519 -2.487 20.951 1.00 75.25 90 LYS A CA 1
ATOM 735 C C . LYS A 1 90 ? 6.402 -2.034 21.901 1.00 75.25 90 LYS A C 1
ATOM 737 O O . LYS A 1 90 ? 5.307 -2.590 21.841 1.00 75.25 90 LYS A O 1
ATOM 742 N N . ASP A 1 91 ? 6.653 -1.027 22.733 1.00 77.06 91 ASP A N 1
ATOM 743 C CA . ASP A 1 91 ? 5.670 -0.531 23.708 1.00 77.06 91 ASP A CA 1
ATOM 744 C C . ASP A 1 91 ? 4.482 0.169 23.021 1.00 77.06 91 ASP A C 1
ATOM 746 O O . ASP A 1 91 ? 3.317 -0.003 23.394 1.00 77.06 91 ASP A O 1
ATOM 750 N N . ASP A 1 92 ? 4.763 0.886 21.935 1.00 75.56 92 ASP A N 1
ATOM 751 C CA . ASP A 1 92 ? 3.757 1.569 21.125 1.00 75.56 92 ASP A CA 1
ATOM 752 C C . ASP A 1 92 ? 2.931 0.580 20.295 1.00 75.56 92 ASP A C 1
ATOM 754 O O . ASP A 1 92 ? 1.714 0.728 20.170 1.00 75.56 92 ASP A O 1
ATOM 758 N N . TYR A 1 93 ? 3.565 -0.487 19.796 1.00 81.44 93 TYR A N 1
ATOM 759 C CA . TYR A 1 93 ? 2.886 -1.545 19.046 1.00 81.44 93 TYR A CA 1
ATOM 760 C C . TYR A 1 93 ? 1.712 -2.137 19.836 1.00 81.44 93 TYR A C 1
ATOM 762 O O . TYR A 1 93 ? 0.596 -2.240 19.322 1.00 81.44 93 TYR A O 1
ATOM 770 N N . HIS A 1 94 ? 1.938 -2.496 21.104 1.00 83.75 94 HIS A N 1
ATOM 771 C CA . HIS A 1 94 ? 0.883 -3.039 21.960 1.00 83.75 94 HIS A CA 1
ATOM 772 C C . HIS A 1 94 ? -0.240 -2.031 22.199 1.00 83.75 94 HIS A C 1
ATOM 774 O O . HIS A 1 94 ? -1.413 -2.407 22.172 1.00 83.75 94 HIS A O 1
ATOM 780 N N . THR A 1 95 ? 0.110 -0.758 22.371 1.00 83.69 95 THR A N 1
ATOM 781 C CA . THR A 1 95 ? -0.859 0.326 22.553 1.00 83.69 95 THR A CA 1
ATOM 782 C C . THR A 1 95 ? -1.795 0.438 21.350 1.00 83.69 95 THR A C 1
ATOM 784 O O . THR A 1 95 ? -3.015 0.425 21.515 1.00 83.69 95 THR A O 1
ATOM 787 N N . TYR A 1 96 ? -1.253 0.466 20.132 1.00 79.62 96 TYR A N 1
ATOM 788 C CA . TYR A 1 96 ? -2.054 0.566 18.911 1.00 79.62 96 TYR A CA 1
ATOM 789 C C . TYR A 1 96 ? -2.938 -0.659 18.673 1.00 79.62 96 TYR A C 1
ATOM 791 O O . TYR A 1 96 ? -4.125 -0.528 18.374 1.00 79.62 96 TYR A O 1
ATOM 799 N N . ILE A 1 97 ? -2.388 -1.857 18.872 1.00 84.38 97 ILE A N 1
ATOM 800 C CA . ILE A 1 97 ? -3.140 -3.108 18.742 1.00 84.38 97 ILE A CA 1
ATOM 801 C C . ILE A 1 97 ? -4.295 -3.171 19.754 1.00 84.38 97 ILE A C 1
ATOM 803 O O . ILE A 1 97 ? -5.398 -3.589 19.396 1.00 84.38 97 ILE A O 1
ATOM 807 N N . ASN A 1 98 ? -4.081 -2.721 20.995 1.00 83.31 98 ASN A N 1
ATOM 808 C CA . ASN A 1 98 ? -5.136 -2.673 22.011 1.00 83.31 98 ASN A CA 1
ATOM 809 C C . ASN A 1 98 ? -6.235 -1.662 21.654 1.00 83.31 98 ASN A C 1
ATOM 811 O O . ASN A 1 98 ? -7.410 -2.008 21.746 1.00 83.31 98 ASN A O 1
ATOM 815 N N . ARG A 1 99 ? -5.878 -0.468 21.158 1.00 81.88 99 ARG A N 1
ATOM 816 C CA . ARG A 1 99 ? -6.862 0.531 20.695 1.00 81.88 99 ARG A CA 1
ATOM 817 C C . ARG A 1 99 ? -7.763 -0.021 19.589 1.00 81.88 99 ARG A C 1
ATOM 819 O O . ARG A 1 99 ? -8.981 0.136 19.654 1.00 81.88 99 ARG A O 1
ATOM 826 N N . VAL A 1 100 ? -7.183 -0.704 18.598 1.00 80.94 100 VAL A N 1
ATOM 827 C CA . VAL A 1 100 ? -7.960 -1.339 17.519 1.00 80.94 100 VAL A CA 1
ATOM 828 C C . VAL A 1 100 ? -8.892 -2.403 18.091 1.00 80.94 100 VAL A C 1
ATOM 830 O O . VAL A 1 100 ? -10.071 -2.439 17.740 1.00 80.94 100 VAL A O 1
ATOM 833 N N . LYS A 1 101 ? -8.407 -3.226 19.027 1.00 82.31 101 LYS A N 1
ATOM 834 C CA . LYS A 1 101 ? -9.217 -4.258 19.683 1.00 82.31 101 LYS A CA 1
ATOM 835 C C . LYS A 1 101 ? -10.416 -3.677 20.439 1.00 82.31 101 LYS A C 1
ATOM 837 O O . LYS A 1 101 ? -11.504 -4.231 20.336 1.00 82.31 101 LYS A O 1
ATOM 842 N N . GLU A 1 102 ? -10.226 -2.589 21.182 1.00 82.31 102 GLU A N 1
ATOM 843 C CA . GLU A 1 102 ? -11.284 -1.935 21.967 1.00 82.31 102 GLU A CA 1
ATOM 844 C C . GLU A 1 102 ? -12.357 -1.276 21.092 1.00 82.31 102 GLU A C 1
ATOM 846 O O . GLU A 1 102 ? -13.528 -1.250 21.466 1.00 82.31 102 GLU A O 1
ATOM 851 N N . ARG A 1 103 ? -11.969 -0.758 19.922 1.00 77.81 103 ARG A N 1
ATOM 852 C CA . ARG A 1 103 ? -12.869 -0.041 19.003 1.00 77.81 103 ARG A CA 1
ATOM 853 C C . ARG A 1 103 ? -13.528 -0.937 17.957 1.00 77.81 103 ARG A C 1
ATOM 855 O O . ARG A 1 103 ? -14.484 -0.513 17.313 1.00 77.81 103 ARG A O 1
ATOM 862 N N . THR A 1 104 ? -13.032 -2.159 17.773 1.00 78.50 104 THR A N 1
ATOM 863 C CA . THR A 1 104 ? -13.599 -3.101 16.803 1.00 78.50 104 THR A CA 1
ATOM 864 C C . THR A 1 104 ? -14.982 -3.554 17.263 1.00 78.50 104 THR A C 1
ATOM 866 O O . THR A 1 104 ? -15.126 -4.225 18.286 1.00 78.50 104 THR A O 1
ATOM 869 N N . ALA A 1 105 ? -16.011 -3.220 16.483 1.00 80.31 105 ALA A N 1
ATOM 870 C CA . ALA A 1 105 ? -17.373 -3.649 16.766 1.00 80.31 105 ALA A CA 1
ATOM 871 C C . ALA A 1 105 ? -17.539 -5.171 16.562 1.00 80.31 105 ALA A C 1
ATOM 873 O O . ALA A 1 105 ? -16.934 -5.751 15.651 1.00 80.31 105 ALA A O 1
ATOM 874 N N . PRO A 1 106 ? -18.398 -5.844 17.351 1.00 77.88 106 PRO A N 1
ATOM 875 C CA . PRO A 1 106 ? -18.744 -7.238 17.102 1.00 77.88 106 PRO A CA 1
ATOM 876 C C . PRO A 1 106 ? -19.334 -7.410 15.695 1.00 77.88 106 PRO A C 1
ATOM 878 O O . PRO A 1 106 ? -20.339 -6.789 15.357 1.00 77.88 106 PRO A O 1
ATOM 881 N N . GLY A 1 107 ? -18.716 -8.265 14.876 1.00 78.56 107 GLY A N 1
ATOM 882 C CA . GLY A 1 107 ? -19.159 -8.516 13.500 1.00 78.56 107 GLY A CA 1
ATOM 883 C C . GLY A 1 107 ? -18.601 -7.551 12.449 1.00 78.56 107 GLY A C 1
ATOM 884 O O . GLY A 1 107 ? -19.122 -7.524 11.331 1.00 78.56 107 GLY A O 1
ATOM 885 N N . ASP A 1 108 ? -17.556 -6.784 12.774 1.00 81.19 108 ASP A N 1
ATOM 886 C CA . ASP A 1 108 ? -16.812 -6.009 11.780 1.00 81.19 108 ASP A CA 1
ATOM 887 C C . ASP A 1 108 ? -16.354 -6.916 10.621 1.00 81.19 108 ASP A C 1
ATOM 889 O O . ASP A 1 108 ? -15.757 -7.980 10.816 1.00 81.19 108 ASP A O 1
ATOM 893 N N . LYS A 1 109 ? -16.682 -6.493 9.397 1.00 80.25 109 LYS A N 1
ATOM 894 C CA . LYS A 1 109 ? -16.415 -7.241 8.162 1.00 80.25 109 LYS A CA 1
ATOM 895 C C . LYS A 1 109 ? -14.951 -7.141 7.728 1.00 80.25 109 LYS A C 1
ATOM 897 O O . LYS A 1 109 ? -14.540 -7.901 6.846 1.00 80.25 109 LYS A O 1
ATOM 902 N N . GLY A 1 110 ? -14.178 -6.249 8.345 1.00 86.31 110 GLY A N 1
ATOM 903 C CA . GLY A 1 110 ? -12.781 -6.020 8.022 1.00 86.31 110 GLY A CA 1
ATOM 904 C C . GLY A 1 110 ? -12.594 -5.327 6.674 1.00 86.31 110 GLY A C 1
ATOM 905 O O . GLY A 1 110 ? -13.486 -4.642 6.169 1.00 86.31 110 GLY A O 1
ATOM 906 N N . VAL A 1 111 ? -11.416 -5.515 6.084 1.00 86.88 111 VAL A N 1
ATOM 907 C CA . VAL A 1 111 ? -10.989 -4.818 4.865 1.00 86.88 111 VAL A CA 1
ATOM 908 C C . VAL A 1 111 ? -10.994 -5.776 3.679 1.00 86.88 111 VAL A C 1
ATOM 910 O O . VAL A 1 111 ? -10.373 -6.837 3.716 1.00 86.88 111 VAL A O 1
ATOM 913 N N . THR A 1 112 ? -11.708 -5.413 2.616 1.00 91.00 112 THR A N 1
ATOM 914 C CA . THR A 1 112 ? -11.759 -6.177 1.356 1.00 91.00 112 THR A CA 1
ATOM 915 C C . THR A 1 112 ? -10.578 -5.858 0.439 1.00 91.00 112 THR A C 1
ATOM 917 O O . THR A 1 112 ? -9.959 -4.804 0.572 1.00 91.00 112 THR A O 1
ATOM 920 N N . LEU A 1 113 ? -10.309 -6.715 -0.554 1.00 89.19 113 LEU A N 1
ATOM 921 C CA . LEU A 1 113 ? -9.215 -6.507 -1.514 1.00 89.19 113 LEU A CA 1
ATOM 922 C C . LEU A 1 113 ? -9.322 -5.159 -2.242 1.00 89.19 113 LEU A C 1
ATOM 924 O O . LEU A 1 113 ? -8.335 -4.453 -2.377 1.00 89.19 113 LEU A O 1
ATOM 928 N N . SER A 1 114 ? -10.528 -4.745 -2.648 1.00 88.19 114 SER A N 1
ATOM 929 C CA . SER A 1 114 ? -10.723 -3.453 -3.330 1.00 88.19 114 SER A CA 1
ATOM 930 C C . SER A 1 114 ? -10.451 -2.245 -2.426 1.00 88.19 114 SER A C 1
ATOM 932 O O . SER A 1 114 ? -10.053 -1.185 -2.914 1.00 88.19 114 SER A O 1
ATOM 934 N N . GLN A 1 115 ? -10.696 -2.376 -1.119 1.00 84.75 115 GLN A N 1
ATOM 935 C CA . GLN A 1 115 ? -10.353 -1.336 -0.147 1.00 84.75 115 GLN A CA 1
ATOM 936 C C . GLN A 1 115 ? -8.849 -1.325 0.116 1.00 84.75 115 GLN A C 1
ATOM 938 O O . GLN A 1 115 ? -8.255 -0.250 0.130 1.00 84.75 115 GLN A O 1
ATOM 943 N N . TRP A 1 116 ? -8.236 -2.505 0.255 1.00 87.62 116 TRP A N 1
ATOM 944 C CA . TRP A 1 116 ? -6.790 -2.635 0.393 1.00 87.62 116 TRP A CA 1
ATOM 945 C C . TRP A 1 116 ? -6.051 -2.071 -0.818 1.00 87.62 116 TRP A C 1
ATOM 947 O O . TRP A 1 116 ? -5.191 -1.233 -0.622 1.00 87.62 116 TRP A O 1
ATOM 957 N N . ALA A 1 117 ? -6.449 -2.403 -2.047 1.00 86.56 117 ALA A N 1
ATOM 958 C CA . ALA A 1 117 ? -5.803 -1.906 -3.264 1.00 86.56 117 ALA A CA 1
ATOM 959 C C . ALA A 1 117 ? -5.776 -0.369 -3.351 1.00 86.56 117 ALA A C 1
ATOM 961 O O . ALA A 1 117 ? -4.810 0.223 -3.813 1.00 86.56 117 ALA A O 1
ATOM 962 N N . ARG A 1 118 ? -6.829 0.308 -2.873 1.00 82.62 118 ARG A N 1
ATOM 963 C CA . ARG A 1 118 ? -6.842 1.779 -2.791 1.00 82.62 118 ARG A CA 1
ATOM 964 C C . ARG A 1 118 ? -5.938 2.303 -1.681 1.00 82.62 118 ARG A C 1
ATOM 966 O O . ARG A 1 118 ? -5.330 3.356 -1.829 1.00 82.62 118 ARG A O 1
ATOM 973 N N . PHE A 1 119 ? -5.881 1.587 -0.566 1.00 82.19 119 PHE A N 1
ATOM 974 C CA . PHE A 1 119 ? -5.086 1.971 0.590 1.00 82.19 119 PHE A CA 1
ATOM 975 C C . PHE A 1 119 ? -3.592 1.644 0.425 1.00 82.19 119 PHE A C 1
ATOM 977 O O . PHE A 1 119 ? -2.754 2.379 0.922 1.00 82.19 119 PHE A O 1
ATOM 984 N N . SER A 1 120 ? -3.216 0.608 -0.317 1.00 82.69 120 SER A N 1
ATOM 985 C CA . SER A 1 120 ? -1.816 0.311 -0.627 1.00 82.69 120 SER A CA 1
ATOM 986 C C . SER A 1 120 ? -1.213 1.372 -1.548 1.00 82.69 120 SER A C 1
ATOM 988 O O . SER A 1 120 ? -0.078 1.784 -1.340 1.00 82.69 120 SER A O 1
ATOM 990 N N . LEU A 1 121 ? -1.996 1.914 -2.493 1.00 80.75 121 LEU A N 1
ATOM 991 C CA . LEU A 1 121 ? -1.589 3.076 -3.292 1.00 80.75 121 LEU A CA 1
ATOM 992 C C . LEU A 1 121 ? -1.293 4.300 -2.416 1.00 80.75 121 LEU A C 1
ATOM 994 O O . LEU A 1 121 ? -0.352 5.036 -2.697 1.00 80.75 121 LEU A O 1
ATOM 998 N N . PHE A 1 122 ? -2.065 4.507 -1.346 1.00 77.88 122 PHE A N 1
ATOM 999 C CA . PHE A 1 122 ? -1.760 5.535 -0.351 1.00 77.88 122 PHE A CA 1
ATOM 1000 C C . PHE A 1 122 ? -0.424 5.267 0.342 1.00 77.88 122 PHE A C 1
ATOM 1002 O O . PHE A 1 122 ? 0.428 6.151 0.396 1.00 77.88 122 PHE A O 1
ATOM 1009 N N . LEU A 1 123 ? -0.241 4.043 0.851 1.00 77.38 123 LEU A N 1
ATOM 1010 C CA . LEU A 1 123 ? 0.961 3.652 1.589 1.00 77.38 123 LEU A CA 1
ATOM 1011 C C . LEU A 1 123 ? 2.233 3.771 0.734 1.00 77.38 123 LEU A C 1
ATOM 1013 O O . LEU A 1 123 ? 3.271 4.205 1.228 1.00 77.38 123 LEU A O 1
ATOM 1017 N N . ASN A 1 124 ? 2.137 3.466 -0.560 1.00 77.06 124 ASN A N 1
ATOM 1018 C CA . ASN A 1 124 ? 3.248 3.588 -1.504 1.00 77.06 124 ASN A CA 1
ATOM 1019 C C . ASN A 1 124 ? 3.649 5.044 -1.798 1.00 77.06 124 ASN A C 1
ATOM 1021 O O . ASN A 1 124 ? 4.755 5.273 -2.274 1.00 77.06 124 ASN A O 1
ATOM 1025 N N . ASN A 1 125 ? 2.788 6.020 -1.490 1.00 74.62 125 ASN A N 1
ATOM 1026 C CA . ASN A 1 125 ? 3.033 7.450 -1.704 1.00 74.62 125 ASN A CA 1
ATOM 1027 C C . ASN A 1 125 ? 3.062 8.236 -0.376 1.00 74.62 125 ASN A C 1
ATOM 1029 O O . ASN A 1 125 ? 2.749 9.428 -0.337 1.00 74.62 125 ASN A O 1
ATOM 1033 N N . LEU A 1 126 ? 3.434 7.581 0.734 1.00 72.38 126 LEU A N 1
ATOM 1034 C CA . LEU A 1 126 ? 3.450 8.221 2.056 1.00 72.38 126 LEU A CA 1
ATOM 1035 C C . LEU A 1 126 ? 4.355 9.450 2.120 1.00 72.38 126 LEU A C 1
ATOM 1037 O O . LEU A 1 126 ? 4.000 10.399 2.802 1.00 72.38 126 LEU A O 1
ATOM 1041 N N . GLU A 1 127 ? 5.479 9.478 1.404 1.00 73.31 127 GLU A N 1
ATOM 1042 C CA . GLU A 1 127 ? 6.408 10.616 1.433 1.00 73.31 127 GLU A CA 1
ATOM 1043 C C . GLU A 1 127 ? 5.760 11.922 0.935 1.00 73.31 127 GLU A C 1
ATOM 1045 O O . GLU A 1 127 ? 5.907 12.985 1.554 1.00 73.31 127 GLU A O 1
ATOM 1050 N N . GLU A 1 128 ? 4.972 11.841 -0.140 1.00 73.56 128 GLU A N 1
ATOM 1051 C CA . GLU A 1 128 ? 4.222 12.984 -0.667 1.00 73.56 128 GLU A CA 1
ATOM 1052 C C . GLU A 1 128 ? 3.128 13.427 0.314 1.00 73.56 128 GLU A C 1
ATOM 1054 O O . GLU A 1 128 ? 2.944 14.623 0.557 1.00 73.56 128 GLU A O 1
ATOM 1059 N N . PHE A 1 129 ? 2.446 12.469 0.950 1.00 74.06 129 PHE A N 1
ATOM 1060 C CA . PHE A 1 129 ? 1.461 12.759 1.989 1.00 74.06 129 PHE A CA 1
ATOM 1061 C C . PHE A 1 129 ? 2.090 13.410 3.231 1.00 74.06 129 PHE A C 1
ATOM 1063 O O . PHE A 1 129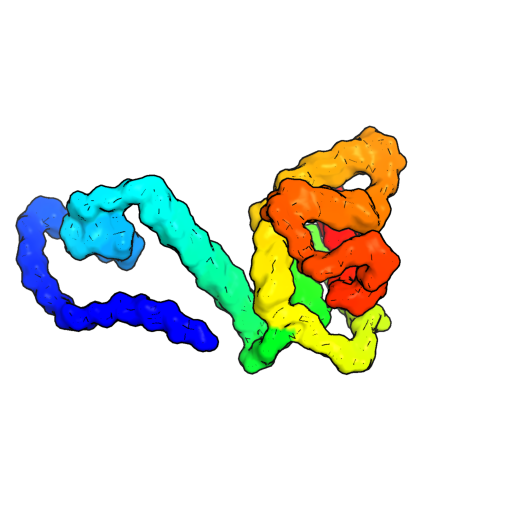 ? 1.586 14.419 3.725 1.00 74.06 129 PHE A O 1
ATOM 1070 N N . THR A 1 130 ? 3.210 12.879 3.725 1.00 72.44 130 THR A N 1
ATOM 1071 C CA . THR A 1 130 ? 3.938 13.417 4.881 1.00 72.44 130 THR A CA 1
ATOM 1072 C C . THR A 1 130 ? 4.391 14.846 4.608 1.00 72.44 130 THR A C 1
ATOM 1074 O O . THR A 1 130 ? 4.288 15.696 5.490 1.00 72.44 130 THR A O 1
ATOM 1077 N N . THR A 1 131 ? 4.829 15.150 3.385 1.00 72.62 131 THR A N 1
ATOM 1078 C CA . THR A 1 131 ? 5.188 16.519 2.989 1.00 72.62 131 THR A CA 1
ATOM 1079 C C . THR A 1 131 ? 3.988 17.466 3.077 1.00 72.62 131 THR A C 1
ATOM 1081 O O . THR A 1 131 ? 4.111 18.558 3.636 1.00 72.62 131 THR A O 1
ATOM 1084 N N . ALA A 1 132 ? 2.810 17.036 2.614 1.00 71.50 132 ALA A N 1
ATOM 1085 C CA . ALA A 1 132 ? 1.582 17.822 2.732 1.00 71.50 132 ALA A CA 1
ATOM 1086 C C . ALA A 1 132 ? 1.151 18.024 4.197 1.00 71.50 132 ALA A C 1
ATOM 1088 O O . ALA A 1 132 ? 0.776 19.128 4.582 1.00 71.50 132 ALA A O 1
ATOM 1089 N N . VAL A 1 133 ? 1.248 16.990 5.038 1.00 70.69 133 VAL A N 1
ATOM 1090 C CA . VAL A 1 133 ? 0.884 17.067 6.466 1.00 70.69 133 VAL A CA 1
ATOM 1091 C C . VAL A 1 133 ? 1.869 17.921 7.270 1.00 70.69 133 VAL A C 1
ATOM 1093 O O . VAL A 1 133 ? 1.448 18.676 8.147 1.00 70.69 133 VAL A O 1
ATOM 1096 N N . ARG A 1 134 ? 3.166 17.879 6.940 1.00 70.81 134 ARG A N 1
ATOM 1097 C CA . ARG A 1 134 ? 4.195 18.731 7.561 1.00 70.81 134 ARG A CA 1
ATOM 1098 C C . ARG A 1 134 ? 3.897 20.219 7.394 1.00 70.81 134 ARG A C 1
ATOM 1100 O O . ARG A 1 134 ? 4.212 20.993 8.290 1.00 70.81 134 ARG A O 1
ATOM 1107 N N . LEU A 1 135 ? 3.251 20.623 6.300 1.00 75.06 135 LEU A N 1
ATOM 1108 C CA . LEU A 1 135 ? 2.823 22.009 6.106 1.00 75.06 135 LEU A CA 1
ATOM 1109 C C . LEU A 1 135 ? 1.816 22.462 7.175 1.00 75.06 135 LEU A C 1
ATOM 1111 O O . LEU A 1 135 ? 1.932 23.574 7.681 1.00 75.06 135 LEU A O 1
ATOM 1115 N N . TYR A 1 136 ? 0.863 21.598 7.540 1.00 73.31 136 TYR A N 1
ATOM 1116 C CA . TYR A 1 136 ? -0.110 21.875 8.601 1.00 73.31 136 TYR A CA 1
ATOM 1117 C C . TYR A 1 136 ? 0.553 21.903 9.979 1.00 73.31 136 TYR A C 1
ATOM 1119 O O . TYR A 1 136 ? 0.313 22.828 10.752 1.00 73.31 136 TYR A O 1
ATOM 1127 N N . ALA A 1 137 ? 1.439 20.938 10.253 1.00 71.94 137 ALA A N 1
ATOM 1128 C CA . ALA A 1 137 ? 2.186 20.879 11.508 1.00 71.94 137 ALA A CA 1
ATOM 1129 C C . ALA A 1 137 ? 3.069 22.122 11.715 1.00 71.94 137 ALA A C 1
ATOM 1131 O O . ALA A 1 137 ? 3.048 22.715 12.787 1.00 71.94 137 ALA A O 1
ATOM 1132 N N . ASN A 1 138 ? 3.774 22.577 10.673 1.00 75.31 138 ASN A N 1
ATOM 1133 C CA . ASN A 1 138 ? 4.602 23.788 10.723 1.00 75.31 138 ASN A CA 1
ATOM 1134 C C . ASN A 1 138 ? 3.788 25.080 10.903 1.00 75.31 138 ASN A C 1
ATOM 1136 O O . ASN A 1 138 ? 4.353 26.114 11.251 1.00 75.31 138 ASN A O 1
ATOM 1140 N N . ALA A 1 139 ? 2.485 25.039 10.622 1.00 80.69 139 ALA A N 1
ATOM 1141 C CA . ALA A 1 139 ? 1.565 26.153 10.809 1.00 80.69 139 ALA A CA 1
ATOM 1142 C C . ALA A 1 139 ? 0.809 26.083 12.149 1.00 80.69 139 ALA A C 1
ATOM 1144 O O . ALA A 1 139 ? -0.120 26.865 12.344 1.00 80.69 139 ALA A O 1
ATOM 1145 N N . ASP A 1 140 ? 1.156 25.137 13.034 1.00 76.44 140 ASP A N 1
ATOM 1146 C CA . ASP A 1 140 ? 0.428 24.827 14.276 1.00 76.44 140 ASP A CA 1
ATOM 1147 C C . ASP A 1 140 ? -1.076 24.566 14.050 1.00 76.44 140 ASP A C 1
ATOM 1149 O O . ASP A 1 140 ? -1.921 24.795 14.920 1.00 76.44 140 ASP A O 1
ATOM 1153 N N . MET A 1 141 ? -1.427 24.066 12.860 1.00 73.75 141 MET A N 1
ATOM 1154 C CA . MET A 1 141 ? -2.803 23.778 12.471 1.00 73.75 141 MET A CA 1
ATOM 1155 C C . MET A 1 141 ? -3.097 22.283 12.634 1.00 73.75 141 MET A C 1
ATOM 1157 O O . MET A 1 141 ? -2.445 21.456 11.988 1.00 73.75 141 MET A O 1
ATOM 1161 N N . PRO A 1 142 ? -4.096 21.895 13.448 1.00 69.00 142 PRO A N 1
ATOM 1162 C CA . PRO A 1 142 ? -4.499 20.500 13.543 1.00 69.00 142 PRO A CA 1
ATOM 1163 C C . PRO A 1 142 ? -5.118 20.041 12.220 1.00 69.00 142 PRO A C 1
ATOM 1165 O O . PRO A 1 142 ? -5.941 20.741 11.632 1.00 69.00 142 PRO A O 1
ATOM 1168 N N . VAL A 1 143 ? -4.755 18.841 11.769 1.00 68.69 143 VAL A N 1
ATOM 1169 C CA . VAL A 1 143 ? -5.354 18.230 10.576 1.00 68.69 143 VAL A CA 1
ATOM 1170 C C . VAL A 1 143 ? -6.687 17.598 10.966 1.00 68.69 143 VAL A C 1
ATOM 1172 O O . VAL A 1 143 ? -6.725 16.567 11.639 1.00 68.69 143 VAL A O 1
ATOM 1175 N N . SER A 1 144 ? -7.795 18.203 10.546 1.00 74.44 144 SER A N 1
ATOM 1176 C CA . SER A 1 144 ? -9.124 17.623 10.741 1.00 74.44 144 SER A CA 1
ATOM 1177 C C . SER A 1 144 ? -9.388 16.468 9.754 1.00 74.44 144 SER A C 1
ATOM 1179 O O . SER A 1 144 ? -8.748 16.382 8.700 1.00 74.44 144 SER A O 1
ATOM 1181 N N . PRO A 1 145 ? -10.359 15.575 10.031 1.00 67.94 145 PRO A N 1
ATOM 1182 C CA . PRO A 1 145 ? -10.731 14.490 9.118 1.00 67.94 145 PRO A CA 1
ATOM 1183 C C . PRO A 1 145 ? -10.989 14.905 7.651 1.00 67.94 145 PRO A C 1
ATOM 1185 O O . PRO A 1 145 ? -10.522 14.194 6.757 1.00 67.94 145 PRO A O 1
ATOM 1188 N N . PRO A 1 146 ? -11.671 16.030 7.338 1.00 73.25 146 PRO A N 1
ATOM 1189 C CA . PRO A 1 146 ? -11.819 16.467 5.949 1.00 73.25 146 PRO A CA 1
ATOM 1190 C C . PRO A 1 146 ? -10.508 16.969 5.326 1.00 73.25 146 PRO A C 1
ATOM 1192 O O . PRO A 1 146 ? -10.303 16.784 4.127 1.00 73.25 146 PRO A O 1
ATOM 1195 N N . GLU A 1 147 ? -9.599 17.575 6.095 1.00 72.81 147 GLU A N 1
ATOM 1196 C CA . GLU A 1 147 ? -8.257 17.925 5.600 1.00 72.81 147 GLU A CA 1
ATOM 1197 C C . GLU A 1 147 ? -7.424 16.687 5.310 1.00 72.81 147 GLU A C 1
ATOM 1199 O O . GLU A 1 147 ? -6.811 16.612 4.249 1.00 72.81 147 GLU A O 1
ATOM 1204 N N . PHE A 1 148 ? -7.491 15.686 6.186 1.00 74.31 148 PHE A N 1
ATOM 1205 C CA . PHE A 1 148 ? -6.861 14.394 5.961 1.00 74.31 148 PHE A CA 1
ATOM 1206 C C . PHE A 1 148 ? -7.390 13.739 4.681 1.00 74.31 148 PHE A C 1
ATOM 1208 O O . PHE A 1 148 ? -6.608 13.378 3.806 1.00 74.31 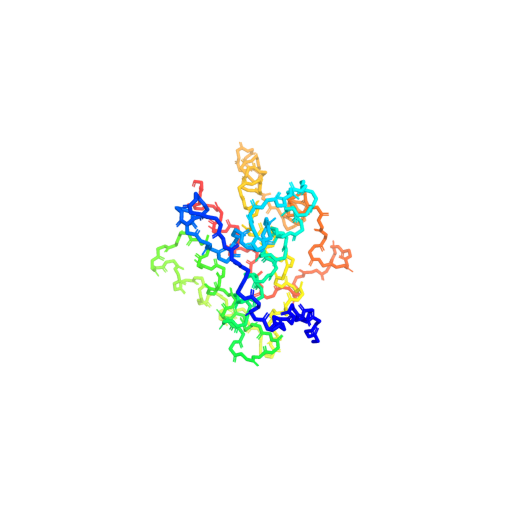148 PHE A O 1
ATOM 1215 N N . ALA A 1 149 ? -8.713 13.644 4.519 1.00 72.88 149 ALA A N 1
ATOM 1216 C CA . ALA A 1 149 ? -9.316 13.047 3.330 1.00 72.88 149 ALA A CA 1
ATOM 1217 C C . ALA A 1 149 ? -8.903 13.777 2.040 1.00 72.88 149 ALA A C 1
ATOM 1219 O O . ALA A 1 149 ? -8.608 13.127 1.036 1.00 72.88 149 ALA A O 1
ATOM 1220 N N . ARG A 1 150 ? -8.825 15.115 2.077 1.00 75.12 150 ARG A N 1
ATOM 1221 C CA . ARG A 1 150 ? -8.320 15.921 0.956 1.00 75.12 150 ARG A CA 1
ATOM 1222 C C . ARG A 1 150 ? -6.843 15.667 0.678 1.00 75.12 150 ARG A C 1
ATOM 1224 O O . ARG A 1 150 ? -6.480 15.510 -0.481 1.00 75.12 150 ARG A O 1
ATOM 1231 N N . ALA A 1 151 ? -6.002 15.605 1.706 1.00 73.81 151 ALA A N 1
ATOM 1232 C CA . ALA A 1 151 ? -4.580 15.320 1.545 1.00 73.81 151 ALA A CA 1
ATOM 1233 C C . ALA A 1 151 ? -4.360 13.926 0.934 1.00 73.81 151 ALA A C 1
ATOM 1235 O O . ALA A 1 151 ? -3.640 13.803 -0.051 1.00 73.81 151 ALA A O 1
ATOM 1236 N N . VAL A 1 152 ? -5.074 12.906 1.420 1.00 73.31 152 VAL A N 1
ATOM 1237 C CA . VAL A 1 152 ? -5.030 11.550 0.852 1.00 73.31 152 VAL A CA 1
ATOM 1238 C C . VAL A 1 152 ? -5.499 11.533 -0.608 1.00 73.31 152 VAL A C 1
ATOM 1240 O O . VAL A 1 152 ? -4.873 10.897 -1.455 1.00 73.31 152 VAL A O 1
ATOM 1243 N N . GLN A 1 153 ? -6.574 12.257 -0.930 1.00 75.81 153 GLN A N 1
ATOM 1244 C CA . GLN A 1 153 ? -7.070 12.355 -2.303 1.00 75.81 153 GLN A CA 1
ATOM 1245 C C . GLN A 1 153 ? -6.063 13.041 -3.237 1.00 75.81 153 GLN A C 1
ATOM 1247 O O . GLN A 1 153 ? -5.917 12.610 -4.379 1.00 75.81 153 GLN A O 1
ATOM 1252 N N . THR A 1 154 ? -5.361 14.072 -2.762 1.00 74.94 154 THR A N 1
ATOM 1253 C CA . THR A 1 154 ? -4.305 14.753 -3.524 1.00 74.94 154 THR A CA 1
ATOM 1254 C C . THR A 1 154 ? -3.114 13.830 -3.778 1.00 74.94 154 THR A C 1
ATOM 1256 O O . THR A 1 154 ? -2.600 13.820 -4.889 1.00 74.94 154 THR A O 1
ATOM 1259 N N . THR A 1 155 ? -2.718 13.018 -2.793 1.00 70.25 155 THR A N 1
ATOM 1260 C CA . THR A 1 155 ? -1.584 12.088 -2.916 1.00 70.25 155 THR A CA 1
ATOM 1261 C C . THR A 1 155 ? -1.872 10.906 -3.849 1.00 70.25 155 THR A C 1
ATOM 1263 O O . THR A 1 155 ? -0.998 10.470 -4.584 1.00 70.25 155 THR A O 1
ATOM 1266 N N . ILE A 1 156 ? -3.093 10.364 -3.843 1.00 68.19 156 ILE A N 1
ATOM 1267 C CA . ILE A 1 156 ? -3.427 9.167 -4.644 1.00 68.19 156 ILE A CA 1
ATOM 1268 C C . ILE A 1 156 ? -4.050 9.543 -5.997 1.00 68.19 156 ILE A C 1
ATOM 1270 O O . ILE A 1 156 ? -4.125 8.723 -6.910 1.00 68.19 156 ILE A O 1
ATOM 1274 N N . GLY A 1 157 ? -4.587 10.759 -6.126 1.00 64.06 157 GLY A N 1
ATOM 1275 C CA . GLY A 1 157 ? -5.408 11.162 -7.270 1.00 64.06 157 GLY A CA 1
ATOM 1276 C C . GLY A 1 157 ? -6.764 10.440 -7.351 1.00 64.06 157 GLY A C 1
ATOM 1277 O O . GLY A 1 157 ? -7.470 10.580 -8.349 1.00 64.06 157 GLY A O 1
ATOM 1278 N N . ALA A 1 158 ? -7.158 9.674 -6.322 1.00 56.59 158 ALA A N 1
ATOM 1279 C CA . ALA A 1 158 ? -8.388 8.881 -6.291 1.00 56.59 158 ALA A CA 1
ATOM 1280 C C . ALA A 1 158 ? -9.148 9.017 -4.960 1.00 56.59 158 ALA A C 1
ATOM 1282 O O . ALA A 1 158 ? -8.562 9.165 -3.889 1.00 56.59 158 ALA A O 1
ATOM 1283 N N . VAL A 1 159 ? -10.484 8.931 -5.019 1.00 54.19 159 VAL A N 1
ATOM 1284 C CA . VAL A 1 159 ? -11.346 8.970 -3.827 1.00 54.19 159 VAL A CA 1
ATOM 1285 C C . VAL A 1 159 ? -11.335 7.600 -3.144 1.00 54.19 159 VAL A C 1
ATOM 1287 O O . VAL A 1 159 ? -11.790 6.603 -3.709 1.00 54.19 159 VAL A O 1
ATOM 1290 N N . ILE A 1 160 ? -10.876 7.549 -1.894 1.00 53.22 160 ILE A N 1
ATOM 1291 C CA . ILE A 1 160 ? -10.745 6.311 -1.100 1.00 53.22 160 ILE A CA 1
ATOM 1292 C C . ILE A 1 160 ? -12.085 5.614 -0.779 1.00 53.22 160 ILE A C 1
ATOM 1294 O O . ILE A 1 160 ? -12.113 4.438 -0.416 1.00 53.22 160 ILE A O 1
ATOM 1298 N N . SER A 1 161 ? -13.225 6.248 -1.048 1.00 44.75 161 SER A N 1
ATOM 1299 C CA . SER A 1 161 ? -14.543 5.604 -1.072 1.00 44.75 161 SER A CA 1
ATOM 1300 C C . SER A 1 161 ? -15.549 6.465 -1.827 1.00 44.75 161 SER A C 1
ATOM 1302 O O . SER A 1 161 ? -15.695 7.640 -1.516 1.00 44.75 161 SER A O 1
ATOM 1304 N N . GLY A 1 162 ? -16.275 5.895 -2.789 1.00 37.53 162 GLY A N 1
ATOM 1305 C CA . GLY A 1 162 ? -17.231 6.614 -3.639 1.00 37.53 162 GLY A CA 1
ATOM 1306 C C . GLY A 1 162 ? -18.514 7.102 -2.950 1.00 37.53 162 GLY A C 1
ATOM 1307 O O . GLY A 1 162 ? -19.600 6.788 -3.429 1.00 37.53 162 GLY A O 1
ATOM 1308 N N . LYS A 1 163 ? -18.423 7.863 -1.852 1.00 34.19 163 LYS A N 1
ATOM 1309 C CA . LYS A 1 163 ? -19.533 8.651 -1.293 1.00 34.19 163 LYS A CA 1
ATOM 1310 C C . LYS A 1 163 ? -19.029 9.999 -0.749 1.00 34.19 163 LYS A C 1
ATOM 1312 O O . LYS A 1 163 ? -17.929 10.033 -0.203 1.00 34.19 163 LYS A O 1
ATOM 1317 N N . PRO A 1 164 ? -19.814 11.088 -0.883 1.00 32.62 164 PRO A N 1
ATOM 1318 C CA . PRO A 1 164 ? -19.479 12.396 -0.326 1.00 32.62 164 PRO A CA 1
ATOM 1319 C C . PRO A 1 164 ? -19.237 12.325 1.185 1.00 32.62 164 PRO A C 1
ATOM 1321 O O . PRO A 1 164 ? -19.984 11.675 1.922 1.00 32.62 164 PRO A O 1
ATOM 1324 N N . ILE A 1 165 ? -18.176 12.999 1.620 1.00 40.41 165 ILE A N 1
ATOM 1325 C CA . ILE A 1 165 ? -17.656 13.029 2.987 1.00 40.41 165 ILE A CA 1
ATOM 1326 C C . ILE A 1 165 ? -18.591 13.880 3.855 1.00 40.41 165 ILE A C 1
ATOM 1328 O O . ILE A 1 165 ? -18.343 15.057 4.073 1.00 40.41 165 ILE A O 1
ATOM 1332 N N . GLU A 1 166 ? -19.687 13.297 4.336 1.00 30.55 166 GLU A N 1
ATOM 1333 C CA . GLU A 1 166 ? -20.460 13.886 5.445 1.00 30.55 166 GLU A CA 1
ATOM 1334 C C . GLU A 1 166 ? -20.880 12.873 6.517 1.00 30.55 166 GLU A C 1
ATOM 1336 O O . GLU A 1 166 ? -21.297 13.273 7.599 1.00 30.55 166 GLU A O 1
ATOM 1341 N N . LYS A 1 167 ? -20.728 11.560 6.291 1.00 31.19 167 LYS A N 1
ATOM 1342 C CA . LYS A 1 167 ? -21.020 10.529 7.308 1.00 31.19 167 LYS A CA 1
ATOM 1343 C C . LYS A 1 167 ? -20.112 9.315 7.174 1.00 31.19 167 LYS A C 1
ATOM 1345 O O . LYS A 1 167 ? -20.574 8.217 6.875 1.00 31.19 167 LYS A O 1
ATOM 1350 N N . GLN A 1 168 ? -18.813 9.512 7.373 1.00 36.28 168 GLN A N 1
ATOM 1351 C CA . GLN A 1 168 ? -17.835 8.428 7.299 1.00 36.28 168 GLN A CA 1
ATOM 1352 C C . GLN A 1 168 ? -17.083 8.246 8.612 1.00 36.28 168 GLN A C 1
ATOM 1354 O O . GLN A 1 168 ? -15.869 8.126 8.633 1.00 36.28 168 GLN A O 1
ATOM 1359 N N . ASP A 1 169 ? -17.839 8.190 9.703 1.00 38.94 169 ASP A N 1
ATOM 1360 C CA . ASP A 1 169 ? -17.309 7.922 11.044 1.00 38.94 169 ASP A CA 1
ATOM 1361 C C . ASP A 1 169 ? -17.347 6.424 11.415 1.00 38.94 169 ASP A C 1
ATOM 1363 O O . ASP A 1 169 ? -17.095 6.044 12.550 1.00 38.94 169 ASP A O 1
ATOM 1367 N N . SER A 1 170 ? -17.697 5.531 10.478 1.00 33.06 170 SER A N 1
ATOM 1368 C CA . SER A 1 170 ? -17.902 4.107 10.807 1.00 33.06 170 SER A CA 1
ATOM 1369 C C . SER A 1 170 ? -17.560 3.093 9.712 1.00 33.06 170 SER A C 1
ATOM 1371 O O . SER A 1 170 ? -17.713 1.894 9.927 1.00 33.06 170 SER A O 1
ATOM 1373 N N . SER A 1 171 ? -17.103 3.525 8.529 1.00 36.50 171 SER A N 1
ATOM 1374 C CA . SER A 1 171 ? -16.880 2.609 7.391 1.00 36.50 171 SER A CA 1
ATOM 1375 C C . SER A 1 171 ? -15.439 2.125 7.240 1.00 36.50 171 SER A C 1
ATOM 1377 O O . SER A 1 171 ? -15.208 1.132 6.549 1.00 36.50 171 SER A O 1
ATOM 1379 N N . PHE A 1 172 ? -14.478 2.819 7.836 1.00 38.47 172 PHE A N 1
ATOM 1380 C CA . PHE A 1 172 ? -13.128 2.310 7.996 1.00 38.47 172 PHE A CA 1
ATOM 1381 C C . PHE A 1 172 ? -12.962 2.097 9.496 1.00 38.47 172 PHE A C 1
ATOM 1383 O O . PHE A 1 172 ? -12.750 3.058 10.224 1.00 38.47 172 PHE A O 1
ATOM 1390 N N . GLY A 1 173 ? -13.043 0.853 9.979 1.00 37.78 173 GLY A N 1
ATOM 1391 C CA . GLY A 1 173 ? -12.625 0.482 11.344 1.00 37.78 173 GLY A CA 1
ATOM 1392 C C . GLY A 1 173 ? -11.112 0.658 11.575 1.00 37.78 173 GLY A C 1
ATOM 1393 O O . GLY A 1 173 ? -10.508 -0.017 12.400 1.00 37.78 173 GLY A O 1
ATOM 1394 N N . CYS A 1 174 ? -10.482 1.519 10.778 1.00 40.88 174 CYS A N 1
ATOM 1395 C CA . CYS A 1 174 ? -9.066 1.807 10.708 1.00 40.88 174 CYS A CA 1
ATOM 1396 C C . CYS A 1 174 ? -8.931 3.217 11.251 1.00 40.88 174 CYS A C 1
ATOM 1398 O O . CYS A 1 174 ? -9.269 4.195 10.590 1.00 40.88 174 CYS A O 1
ATOM 1400 N N . ASP A 1 175 ? -8.548 3.278 12.513 1.00 45.06 175 ASP A N 1
ATOM 1401 C CA . ASP A 1 175 ? -8.423 4.495 13.283 1.00 45.06 175 ASP A CA 1
ATOM 1402 C C . ASP A 1 175 ? -7.580 5.534 12.522 1.00 45.06 175 ASP A C 1
ATOM 1404 O O . ASP A 1 175 ? -6.382 5.331 12.322 1.00 45.06 175 ASP A O 1
ATOM 1408 N N . LEU A 1 176 ? -8.181 6.649 12.085 1.00 43.72 176 LEU A N 1
ATOM 1409 C CA . LEU A 1 176 ? -7.419 7.753 11.487 1.00 43.72 176 LEU A CA 1
ATOM 1410 C C . LEU A 1 176 ? -6.342 8.259 12.455 1.00 43.72 176 LEU A C 1
ATOM 1412 O O . LEU A 1 176 ? -5.289 8.696 12.003 1.00 43.72 176 LEU A O 1
ATOM 1416 N N . SER A 1 177 ? -6.552 8.135 13.774 1.00 44.28 177 SER A N 1
ATOM 1417 C CA . SER A 1 177 ? -5.519 8.482 14.752 1.00 44.28 177 SER A CA 1
ATOM 1418 C C . SER A 1 177 ? -4.323 7.534 14.714 1.00 44.28 177 SER A C 1
ATOM 1420 O O . SER A 1 177 ? -3.228 7.973 15.016 1.00 44.28 177 SER A O 1
ATOM 1422 N N . LEU A 1 178 ? -4.470 6.285 14.251 1.00 49.56 178 LEU A N 1
ATOM 1423 C CA . LEU A 1 178 ? -3.337 5.382 14.044 1.00 49.56 178 LEU A CA 1
ATOM 1424 C C . LEU A 1 178 ? -2.451 5.880 12.894 1.00 49.56 178 LEU A C 1
ATOM 1426 O O . LEU A 1 178 ? -1.240 5.915 13.044 1.00 49.56 178 LEU A O 1
ATOM 1430 N N . ILE A 1 179 ? -3.039 6.322 11.776 1.00 48.47 179 ILE A N 1
ATOM 1431 C CA . ILE A 1 179 ? -2.288 6.831 10.612 1.00 48.47 179 ILE A CA 1
ATOM 1432 C C . ILE A 1 179 ? -1.665 8.205 10.906 1.00 48.47 179 ILE A C 1
ATOM 1434 O O . ILE A 1 179 ? -0.538 8.481 10.487 1.00 48.47 179 ILE A O 1
ATOM 1438 N N . THR A 1 180 ? -2.373 9.060 11.647 1.00 46.72 180 THR A N 1
ATOM 1439 C CA . THR A 1 180 ? -1.862 10.368 12.077 1.00 46.72 180 THR A CA 1
ATOM 1440 C C . THR A 1 180 ? -0.791 10.228 13.168 1.00 46.72 180 THR A C 1
ATOM 1442 O O . THR A 1 180 ? 0.240 10.883 13.058 1.00 46.72 180 THR A O 1
ATOM 1445 N N . ASP A 1 181 ? -0.956 9.331 14.152 1.00 44.91 181 ASP A N 1
ATOM 1446 C CA . ASP A 1 181 ? 0.050 9.052 15.198 1.00 44.91 181 ASP A CA 1
ATOM 1447 C C . ASP A 1 181 ? 1.309 8.380 14.618 1.00 44.91 181 ASP A C 1
ATOM 1449 O O . ASP A 1 181 ? 2.422 8.657 15.063 1.00 44.91 181 ASP A O 1
ATOM 1453 N N . ILE A 1 182 ? 1.149 7.510 13.614 1.00 46.69 182 ILE A N 1
ATOM 1454 C CA . ILE A 1 182 ? 2.260 6.898 12.871 1.00 46.69 182 ILE A CA 1
ATOM 1455 C C . ILE A 1 182 ? 3.058 7.969 12.112 1.00 46.69 182 ILE A C 1
ATOM 1457 O O . ILE A 1 182 ? 4.286 7.946 12.135 1.00 46.69 182 ILE A O 1
ATOM 1461 N N . ASN A 1 183 ? 2.386 8.939 11.482 1.00 41.06 183 ASN A N 1
ATOM 1462 C CA . ASN A 1 183 ? 3.058 10.042 10.789 1.00 41.06 183 ASN A CA 1
ATOM 1463 C C . ASN A 1 183 ? 3.671 11.075 11.746 1.00 41.06 183 ASN A C 1
ATOM 1465 O O . ASN A 1 183 ? 4.737 11.606 11.447 1.00 41.06 183 ASN A O 1
ATOM 1469 N N . ALA A 1 184 ? 3.061 11.320 12.910 1.00 36.50 184 ALA A N 1
ATOM 1470 C CA . ALA A 1 184 ? 3.574 12.248 13.923 1.00 36.50 184 ALA A CA 1
ATOM 1471 C C . ALA A 1 184 ? 4.914 11.808 14.551 1.00 36.50 184 ALA A C 1
ATOM 1473 O O . ALA A 1 184 ? 5.532 12.592 15.262 1.00 36.50 184 ALA A O 1
ATOM 1474 N N . ARG A 1 185 ? 5.363 10.570 14.299 1.00 38.44 185 ARG A N 1
ATOM 1475 C CA . ARG A 1 185 ? 6.650 10.017 14.765 1.00 38.44 185 ARG A CA 1
ATOM 1476 C C . ARG A 1 185 ? 7.671 9.744 13.657 1.00 38.44 185 ARG A C 1
ATOM 1478 O O . ARG A 1 185 ? 8.798 9.367 13.960 1.00 38.44 185 ARG A O 1
ATOM 1485 N N . ILE A 1 186 ? 7.284 9.913 12.391 1.00 34.19 186 ILE A N 1
ATOM 1486 C CA . ILE A 1 186 ? 8.194 9.878 11.228 1.00 34.19 186 ILE A CA 1
ATOM 1487 C C . ILE A 1 186 ? 8.758 11.292 10.937 1.00 34.19 186 ILE A C 1
ATOM 1489 O O . ILE A 1 186 ? 9.646 11.470 10.100 1.00 34.19 186 ILE A O 1
ATOM 1493 N N . VAL A 1 187 ? 8.276 12.313 11.654 1.00 28.98 187 VAL A N 1
ATOM 1494 C CA . VAL A 1 187 ? 8.864 13.661 11.719 1.00 28.98 187 VAL A CA 1
ATOM 1495 C C . VAL A 1 187 ? 9.589 13.837 13.043 1.00 28.98 187 VAL A C 1
ATOM 1497 O O . VAL A 1 187 ? 9.008 13.435 14.074 1.00 28.98 187 VAL A O 1
#

pLDDT: mean 71.14, std 19.69, range [28.98, 94.94]

Foldseek 3Di:
DDPPPPPPPPDPPVDDDDPVQVPDDDDPVCCVQCNPSSPRDHDPVNVVVVVVVVLLVVLVVLQCVQCVPPQAHALLSVQVSVCVLFDDDPVVSVVSSVVLVVLDDVPPPHGGSVLSVLVVLLSVQVVQLLVVVVVCVVVVHDQDPVNSQVSSCVRNVDRSDPDDPDDDPPPHSHDPVSVVVRSVVVD

Radius of gyration: 21.93 Å; chains: 1; bounding box: 50×53×55 Å

Organism: NCBI:txid53326

Sequence (187 aa):
MFAARSAQLHGTCLVPKSEEDVKKQDTTLLLHLFGLRGSDKLSFEEFRHFYQNLQEEIMEIEFHEFARGKSSISPMDFARLILRYTIVNKDDYHTYINRVKERTAPGDKGVTLSQWARFSLFLNNLEEFTTAVRLYANADMPVSPPEFARAVQTTIGAVISGKPIEKQDSSFGCDLSLITDINARIV

Secondary structure (DSSP, 8-state):
--------------PPPPTTGGGS---HHHHHHHTTTT-PPPPHHHHHHHHHHHHHHHHHHHHHHHHTTSSEE-HHHHHHHHHHTS---HHHHHHHHHHHHHHPPTT---EEHHHHHHHHHHHHTHHHHHHHHHHHHHTT----HHHHHHHHHHHHSS-SSSS-TTS-SSS--S-HHHHHHHHTTT-